Protein AF-0000000068817425 (afdb_homodimer)

Sequence (330 aa):
MSHSVTVTRTTTTTTTSAIILNTGYLKSWPGILKVLQVILGIVAVGLVSYYVNRYLGYTQTPELFFLLMAVTFLVGSFLLLLSCLISISTASIISKTIHEVVYHGFAFVLYLAASLALLIEVNHNKSSYSRRDYEPYLVASIIGLVISALYLLSTIFAMRSYKGLMSHSVTVTRTTTTTTTSAIILNTGYLKSWPGILKVLQVILGIVAVGLVSYYVNRYLGYTQTPELFFLLMAVTFLVGSFLLLLSCLISISTASIISKTIHEVVYHGFAFVLYLAASLALLIEVNHNKSSYSRRDYEPYLVASIIGLVISALYLLSTIFAMRSYKGL

Secondary structure (DSSP, 8-state):
----------------------GGGGGSHHHHHHHHHHHHHHHHHHHHHHHHHHTGGG--HHHHHHHHHHHHHHHHHHHHHHHHHH-HHHHHHHTTSHHHHHHHHHHHHHHHHHHHHHHHHHHHTGGGS-HHHHHHHHHHHHHHHHHHHHHHHHHHHHHHHHHT-/----------------------GGGGGSHHHHHHHHHHHHHHHHHHHHHHHHHHTGGG--HHHHHHHHHHHHHHHHHHHHHHHHHH-HHHHHHHTTSHHHHHHHHHHHHHHHHHHHHHHHHHHHTGGGS-HHHHHHHHHHHHHHHHHHHHHHHHHHHHHHHHHT-

Foldseek 3Di:
DDPPPPPPPPPPPPCVVDQQWPVVLCVDLLNVLLVLLLVLLVLLLVLLVVVCVVPVVLDDDLSVLLNVLSVVLNVVSVVLNVVCGRDVVSVLVVLQDCCQLVSLVVSLVSLLVSLVSLCCCLVVVVVSDDPVSSVSSNVSSVSSNVSSVSSVVSNVSSVCSNVVD/DDPPPPPPPPPPPPCVVDQQWPVVLCVDLLNVLLVLLLVLLVLLLVLLVVVCVVPVVLDDDLSVLLNVLSVVLNVVSVVLNVVCGRDVVSVLVVLQDCVQLVSLVVSLVSLLVSLVSLCCCLVVVVVSDDPVSSVSSNVSSVSSNVSSVSSVVSNVSSVCSNVVD

Solvent-accessible surface area (backbone atoms only — not comparable to full-atom values): 16858 Å² total; per-residue (Å²): 135,88,82,81,81,80,78,77,75,75,72,74,71,74,74,68,79,69,80,65,63,29,65,70,44,56,73,35,66,72,35,41,51,43,49,51,43,34,54,52,28,50,52,34,41,50,47,47,50,54,51,39,68,73,36,27,56,72,47,49,69,42,57,51,48,28,48,42,46,41,48,25,53,28,52,50,41,43,46,54,50,50,28,27,29,62,28,62,65,29,45,64,54,48,42,54,20,59,44,47,27,54,48,24,44,50,45,17,54,49,32,35,52,26,15,48,46,28,40,50,47,51,66,73,42,44,85,81,40,52,77,82,56,40,52,48,49,47,51,30,18,52,52,30,45,53,45,18,51,50,24,44,52,46,19,54,54,27,46,32,40,46,71,72,95,135,87,80,80,80,79,75,77,76,76,72,74,71,74,74,68,78,71,79,66,63,29,66,69,45,56,73,35,68,69,35,41,50,42,50,52,43,34,54,52,29,51,52,35,42,50,48,49,51,53,52,39,69,73,37,28,56,73,48,50,68,43,58,50,48,29,49,44,45,40,49,25,51,28,53,51,41,43,46,53,49,50,28,28,29,62,28,59,65,28,46,63,54,47,44,55,20,60,44,48,28,54,48,26,43,51,45,18,53,49,30,36,52,25,17,49,45,29,39,50,47,51,65,72,42,44,84,78,39,51,77,80,56,39,53,47,50,46,51,30,19,52,52,30,43,54,44,18,50,50,24,46,52,48,19,53,54,27,47,31,40,46,70,73,97

Structure (mmCIF, N/CA/C/O backbone):
data_AF-0000000068817425-model_v1
#
loop_
_entity.id
_entity.type
_entity.pdbx_description
1 polymer 'MARVEL domain-containing protein'
#
loop_
_atom_site.group_PDB
_atom_site.id
_atom_site.type_symbol
_atom_site.label_atom_id
_atom_site.label_alt_id
_atom_site.label_comp_id
_atom_site.label_asym_id
_atom_site.label_entity_id
_atom_site.label_seq_id
_atom_site.pdbx_PDB_ins_code
_atom_site.Cartn_x
_atom_site.Cartn_y
_atom_site.Cartn_z
_atom_site.occupancy
_atom_site.B_iso_or_equiv
_atom_site.auth_seq_id
_atom_site.auth_comp_id
_atom_site.auth_asym_id
_atom_site.auth_atom_id
_atom_site.pdbx_PDB_model_num
ATOM 1 N N . MET A 1 1 ? -30.766 57.219 -39.031 1 38.5 1 MET A N 1
ATOM 2 C CA . MET A 1 1 ? -31 56.188 -38.031 1 38.5 1 MET A CA 1
ATOM 3 C C . MET A 1 1 ? -29.734 55.344 -37.812 1 38.5 1 MET A C 1
ATOM 5 O O . MET A 1 1 ? -29.203 54.781 -38.75 1 38.5 1 MET A O 1
ATOM 9 N N . SER A 1 2 ? -28.828 55.688 -36.75 1 44.97 2 SER A N 1
ATOM 10 C CA . SER A 1 2 ? -27.578 55.062 -36.312 1 44.97 2 SER A CA 1
ATOM 11 C C . SER A 1 2 ? -27.828 53.625 -35.844 1 44.97 2 SER A C 1
ATOM 13 O O . SER A 1 2 ? -28.719 53.375 -35.031 1 44.97 2 SER A O 1
ATOM 15 N N . HIS A 1 3 ? -27.594 52.531 -36.656 1 51.84 3 HIS A N 1
ATOM 16 C CA . HIS A 1 3 ? -27.609 51.125 -36.312 1 51.84 3 HIS A CA 1
ATOM 17 C C . HIS A 1 3 ? -26.547 50.781 -35.281 1 51.84 3 HIS A C 1
ATOM 19 O O . HIS A 1 3 ? -25.359 51.062 -35.469 1 51.84 3 HIS A O 1
ATOM 25 N N . SER A 1 4 ? -26.906 50.781 -33.969 1 51.06 4 SER A N 1
ATOM 26 C CA . SER A 1 4 ? -26.062 50.375 -32.875 1 51.06 4 SER A CA 1
ATOM 27 C C . SER A 1 4 ? -25.688 48.875 -33 1 51.06 4 SER A C 1
ATOM 29 O O . SER A 1 4 ? -26.562 48.031 -33.062 1 51.06 4 SER A O 1
ATOM 31 N N . VAL A 1 5 ? -24.531 48.562 -33.656 1 54.09 5 VAL A N 1
ATOM 32 C CA . VAL A 1 5 ? -24 47.188 -33.625 1 54.09 5 VAL A CA 1
ATOM 33 C C . VAL A 1 5 ? -23.531 46.812 -32.219 1 54.09 5 VAL A C 1
ATOM 35 O O . VAL A 1 5 ? -22.688 47.531 -31.656 1 54.09 5 VAL A O 1
ATOM 38 N N . THR A 1 6 ? -24.312 46.188 -31.359 1 48.66 6 THR A N 1
ATOM 39 C CA . THR A 1 6 ? -23.891 45.594 -30.094 1 48.66 6 THR A CA 1
ATOM 40 C C . THR A 1 6 ? -22.922 44.438 -30.328 1 48.66 6 THR A C 1
ATOM 42 O O . THR A 1 6 ? -23.266 43.438 -30.969 1 48.66 6 THR A O 1
ATOM 45 N N . VAL A 1 7 ? -21.656 44.656 -30.453 1 49.81 7 VAL A N 1
ATOM 46 C CA . VAL A 1 7 ? -20.656 43.562 -30.469 1 49.81 7 VAL A CA 1
ATOM 47 C C . VAL A 1 7 ? -20.594 42.906 -29.094 1 49.81 7 VAL A C 1
ATOM 49 O O . VAL A 1 7 ? -20.234 43.562 -28.109 1 49.81 7 VAL A O 1
ATOM 52 N N . THR A 1 8 ? -21.438 41.938 -28.797 1 44.34 8 THR A N 1
ATOM 53 C CA . THR A 1 8 ? -21.266 41.125 -27.594 1 44.34 8 THR A CA 1
ATOM 54 C C . THR A 1 8 ? -19.969 40.344 -27.641 1 44.34 8 THR A C 1
ATOM 56 O O . THR A 1 8 ? -19.734 39.594 -28.578 1 44.34 8 THR A O 1
ATOM 59 N N . ARG A 1 9 ? -18.828 40.844 -27.312 1 41.84 9 ARG A N 1
ATOM 60 C CA . ARG A 1 9 ? -17.625 40.031 -27.141 1 41.84 9 ARG A CA 1
ATOM 61 C C . ARG A 1 9 ? -17.812 38.969 -26.062 1 41.84 9 ARG A C 1
ATOM 63 O O . ARG A 1 9 ? -18.047 39.312 -24.891 1 41.84 9 ARG A O 1
ATOM 70 N N . THR A 1 10 ? -18.359 37.844 -26.422 1 39.72 10 THR A N 1
ATOM 71 C CA . THR A 1 10 ? -18.297 36.719 -25.516 1 39.72 10 THR A CA 1
ATOM 72 C C . THR A 1 10 ? -16.844 36.344 -25.188 1 39.72 10 THR A C 1
ATOM 74 O O . THR A 1 10 ? -16.078 35.969 -26.078 1 39.72 10 THR A O 1
ATOM 77 N N . THR A 1 11 ? -16.141 37.188 -24.422 1 43.5 11 THR A N 1
ATOM 78 C CA . THR A 1 11 ? -14.867 36.656 -23.906 1 43.5 11 THR A CA 1
ATOM 79 C C . THR A 1 11 ? -15.055 35.281 -23.297 1 43.5 11 THR A C 1
ATOM 81 O O . THR A 1 11 ? -15.844 35.125 -22.359 1 43.5 11 THR A O 1
ATOM 84 N N . THR A 1 12 ? -15.117 34.25 -24.094 1 43.31 12 THR A N 1
ATOM 85 C CA . THR A 1 12 ? -14.93 32.938 -23.5 1 43.31 12 THR A CA 1
ATOM 86 C C . THR A 1 12 ? -13.719 32.906 -22.578 1 43.31 12 THR A C 1
ATOM 88 O O . THR A 1 12 ? -12.594 33.156 -23.016 1 43.31 12 THR A O 1
ATOM 91 N N . THR A 1 13 ? -13.797 33.594 -21.406 1 44.5 13 THR A N 1
ATOM 92 C CA . THR A 1 13 ? -12.805 33.25 -20.391 1 44.5 13 THR A CA 1
ATOM 93 C C . THR A 1 13 ? -12.68 31.734 -20.25 1 44.5 13 THR A C 1
ATOM 95 O O . THR A 1 13 ? -13.648 31.062 -19.891 1 44.5 13 THR A O 1
ATOM 98 N N . THR A 1 14 ? -12.133 31.047 -21.219 1 43.56 14 THR A N 1
ATOM 99 C CA . THR A 1 14 ? -11.719 29.688 -20.891 1 43.56 14 THR A CA 1
ATOM 100 C C . THR A 1 14 ? -11.062 29.641 -19.516 1 43.56 14 THR A C 1
ATOM 102 O O . THR A 1 14 ? -10 30.234 -19.297 1 43.56 14 THR A O 1
ATOM 105 N N . THR A 1 15 ? -11.719 29.875 -18.422 1 42.88 15 THR A N 1
ATOM 106 C CA . THR A 1 15 ? -11.219 29.547 -17.094 1 42.88 15 THR A CA 1
ATOM 107 C C . THR A 1 15 ? -10.445 28.234 -17.125 1 42.88 15 THR A C 1
ATOM 109 O O . THR A 1 15 ? -11.039 27.156 -17.219 1 42.88 15 THR A O 1
ATOM 112 N N . THR A 1 16 ? -9.469 28.031 -17.906 1 42.72 16 THR A N 1
ATOM 113 C CA . THR A 1 16 ? -8.609 26.859 -17.812 1 42.72 16 THR A CA 1
ATOM 114 C C . THR A 1 16 ? -8.289 26.531 -16.359 1 42.72 16 THR A C 1
ATOM 116 O O . THR A 1 16 ? -7.719 27.375 -15.641 1 42.72 16 THR A O 1
ATOM 119 N N . SER A 1 17 ? -9.188 26.156 -15.602 1 48.28 17 SER A N 1
ATOM 120 C CA . SER A 1 17 ? -8.953 25.734 -14.234 1 48.28 17 SER A CA 1
ATOM 121 C C . SER A 1 17 ? -7.605 25.031 -14.102 1 48.28 17 SER A C 1
ATOM 123 O O . SER A 1 17 ? -7.457 23.891 -14.539 1 48.28 17 SER A O 1
ATOM 125 N N . ALA A 1 18 ? -6.52 25.688 -14.398 1 50.47 18 ALA A N 1
ATOM 126 C CA . ALA A 1 18 ? -5.141 25.203 -14.359 1 50.47 18 ALA A CA 1
ATOM 127 C C . ALA A 1 18 ? -4.828 24.531 -13.031 1 50.47 18 ALA A C 1
ATOM 129 O O . ALA A 1 18 ? -5.133 25.078 -11.969 1 50.47 18 ALA A O 1
ATOM 130 N N . ILE A 1 19 ? -4.773 23.188 -13 1 61.47 19 ILE A N 1
ATOM 131 C CA . ILE A 1 19 ? -4.289 22.484 -11.812 1 61.47 19 ILE A CA 1
ATOM 132 C C . ILE A 1 19 ? -2.865 22.938 -11.492 1 61.47 19 ILE A C 1
ATOM 134 O O . ILE A 1 19 ? -1.993 22.922 -12.367 1 61.47 19 ILE A O 1
ATOM 138 N N . ILE A 1 20 ? -2.666 23.797 -10.609 1 77 20 ILE A N 1
ATOM 139 C CA . ILE A 1 20 ? -1.337 24.188 -10.148 1 77 20 ILE A CA 1
ATOM 140 C C . ILE A 1 20 ? -0.628 22.969 -9.539 1 77 20 ILE A C 1
ATOM 142 O O . ILE A 1 20 ? -1.1 22.391 -8.555 1 77 20 ILE A O 1
ATOM 146 N N . LEU A 1 21 ? 0.272 22.484 -10.305 1 84.44 21 LEU A N 1
ATOM 147 C CA . LEU A 1 21 ? 1.089 21.375 -9.82 1 84.44 21 LEU A CA 1
ATOM 148 C C . LEU A 1 21 ? 2.258 21.875 -8.984 1 84.44 21 LEU A C 1
ATOM 150 O O . LEU A 1 21 ? 2.852 22.906 -9.305 1 84.44 21 LEU A O 1
ATOM 154 N N . ASN A 1 22 ? 2.512 21.219 -7.859 1 90.81 22 ASN A N 1
ATOM 155 C CA . ASN A 1 22 ? 3.629 21.516 -6.969 1 90.81 22 ASN A CA 1
ATOM 156 C C . ASN A 1 22 ? 4.938 20.953 -7.508 1 90.81 22 ASN A C 1
ATOM 158 O O . ASN A 1 22 ? 5.535 20.062 -6.895 1 90.81 22 ASN A O 1
ATOM 162 N N . THR A 1 23 ? 5.469 21.562 -8.57 1 88.94 23 THR A N 1
ATOM 163 C CA . THR A 1 23 ? 6.676 21.047 -9.203 1 88.94 23 THR A CA 1
ATOM 164 C C . THR A 1 23 ? 7.895 21.266 -8.312 1 88.94 23 THR A C 1
ATOM 166 O O . THR A 1 23 ? 8.906 20.578 -8.445 1 88.94 23 THR A O 1
ATOM 169 N N . GLY A 1 24 ? 7.863 22.266 -7.465 1 91.38 24 GLY A N 1
ATOM 170 C CA . GLY A 1 24 ? 8.945 22.516 -6.52 1 91.38 24 GLY A CA 1
ATOM 171 C C . GLY A 1 24 ? 9.219 21.328 -5.617 1 91.38 24 GLY A C 1
ATOM 172 O O . GLY A 1 24 ? 10.352 21.125 -5.16 1 91.38 24 GLY A O 1
ATOM 173 N N . TYR A 1 25 ? 8.211 20.562 -5.402 1 93.25 25 TYR A N 1
ATOM 174 C CA . TYR A 1 25 ? 8.344 19.391 -4.559 1 93.25 25 TYR A CA 1
ATOM 175 C C . TYR A 1 25 ? 9.344 18.406 -5.156 1 93.25 25 TYR A C 1
ATOM 177 O O . TYR A 1 25 ? 10.062 17.719 -4.426 1 93.25 25 TYR A O 1
ATOM 185 N N . LEU A 1 26 ? 9.445 18.375 -6.438 1 93.44 26 LEU A N 1
ATOM 186 C CA . LEU A 1 26 ? 10.305 17.406 -7.121 1 93.44 26 LEU A CA 1
ATOM 187 C C . LEU A 1 26 ? 11.773 17.812 -7.004 1 93.44 26 LEU A C 1
ATOM 189 O O . LEU A 1 26 ? 12.656 17 -7.301 1 93.44 26 LEU A O 1
ATOM 193 N N . LYS A 1 27 ? 12.008 18.969 -6.504 1 94 27 LYS A N 1
ATOM 194 C CA . LYS A 1 27 ? 13.375 19.438 -6.32 1 94 27 LYS A CA 1
ATOM 195 C C . LYS A 1 27 ? 13.836 19.234 -4.879 1 94 27 LYS A C 1
ATOM 197 O O . LYS A 1 27 ? 15.023 19.375 -4.578 1 94 27 LYS A O 1
ATOM 202 N N . SER A 1 28 ? 12.93 18.906 -4.055 1 94.5 28 SER A N 1
ATOM 203 C CA . SER A 1 28 ? 13.273 18.625 -2.666 1 94.5 28 SER A CA 1
ATOM 204 C C . SER A 1 28 ? 13.789 17.203 -2.504 1 94.5 28 SER A C 1
ATOM 206 O O . SER A 1 28 ? 13.547 16.344 -3.357 1 94.5 28 SER A O 1
ATOM 208 N N . TRP A 1 29 ? 14.5 16.953 -1.474 1 94.5 29 TRP A N 1
ATOM 209 C CA . TRP A 1 29 ? 15.047 15.625 -1.212 1 94.5 29 TRP A CA 1
ATOM 210 C C . TRP A 1 29 ? 13.93 14.609 -1.024 1 94.5 29 TRP A C 1
ATOM 212 O O . TRP A 1 29 ? 13.945 13.547 -1.648 1 94.5 29 TRP A O 1
ATOM 222 N N . PRO A 1 30 ? 12.961 14.898 -0.233 1 95.5 30 PRO A N 1
ATOM 223 C CA . PRO A 1 30 ? 11.875 13.93 -0.091 1 95.5 30 PRO A CA 1
ATOM 224 C C . PRO A 1 30 ? 11.156 13.648 -1.412 1 95.5 30 PRO A C 1
ATOM 226 O O . PRO A 1 30 ? 10.781 12.5 -1.681 1 95.5 30 PRO A O 1
ATOM 229 N N . GLY A 1 31 ? 11.016 14.664 -2.197 1 96.81 31 GLY A N 1
ATOM 230 C CA . GLY A 1 31 ? 10.383 14.484 -3.494 1 96.81 31 GLY A CA 1
ATOM 231 C C . GLY A 1 31 ? 11.195 13.617 -4.438 1 96.81 31 GLY A C 1
ATOM 232 O O . GLY A 1 31 ? 10.664 12.711 -5.07 1 96.81 31 GLY A O 1
ATOM 233 N N . ILE A 1 32 ? 12.469 13.891 -4.52 1 97.31 32 ILE A N 1
ATOM 234 C CA . ILE A 1 32 ? 13.367 13.141 -5.383 1 97.31 32 ILE A CA 1
ATOM 235 C C . ILE A 1 32 ? 13.391 11.672 -4.961 1 97.31 32 ILE A C 1
ATOM 237 O O . ILE A 1 32 ? 13.32 10.773 -5.809 1 97.31 32 ILE A O 1
ATOM 241 N N . LEU A 1 33 ? 13.484 11.461 -3.711 1 97.81 33 LEU A N 1
ATOM 242 C CA . LEU A 1 33 ? 13.516 10.094 -3.197 1 97.81 33 LEU A CA 1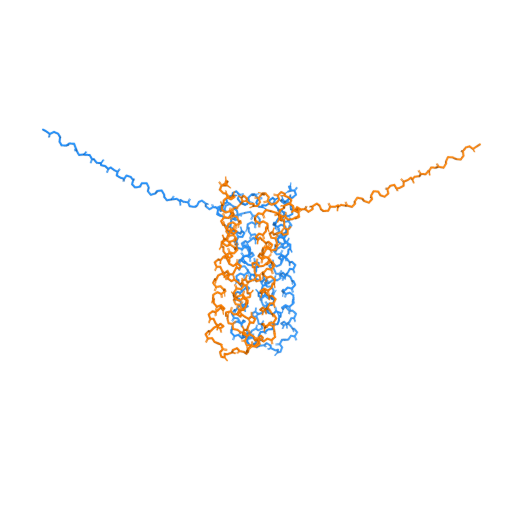
ATOM 243 C C . LEU A 1 33 ? 12.234 9.352 -3.557 1 97.81 33 LEU A C 1
ATOM 245 O O . LEU A 1 33 ? 12.281 8.195 -3.988 1 97.81 33 LEU A O 1
ATOM 249 N N . LYS A 1 34 ? 11.125 9.961 -3.406 1 98.19 34 LYS A N 1
ATOM 250 C CA . LYS A 1 34 ? 9.859 9.32 -3.742 1 98.19 34 LYS A CA 1
ATOM 251 C C . LYS A 1 34 ? 9.773 9.008 -5.234 1 98.19 34 LYS A C 1
ATOM 253 O O . LYS A 1 34 ? 9.234 7.977 -5.629 1 98.19 34 LYS A O 1
ATOM 258 N N . VAL A 1 35 ? 10.289 9.875 -6.047 1 98.12 35 VAL A N 1
ATOM 259 C CA . VAL A 1 35 ? 10.289 9.656 -7.488 1 98.12 35 VAL A CA 1
ATOM 260 C C . VAL A 1 35 ? 11.141 8.438 -7.824 1 98.12 35 VAL A C 1
ATOM 262 O O . VAL A 1 35 ? 10.734 7.582 -8.617 1 98.12 35 VAL A O 1
ATOM 265 N N . LEU A 1 36 ? 12.305 8.367 -7.266 1 98.5 36 LEU A N 1
ATOM 266 C CA . LEU A 1 36 ? 13.195 7.242 -7.496 1 98.5 36 LEU A CA 1
ATOM 267 C C . LEU A 1 36 ? 12.562 5.938 -7.023 1 98.5 36 LEU A C 1
ATOM 269 O O . LEU A 1 36 ? 12.664 4.914 -7.699 1 98.5 36 LEU A O 1
ATOM 273 N N . GLN A 1 37 ? 11.914 5.992 -5.852 1 98.75 37 GLN A N 1
ATOM 274 C CA . GLN A 1 37 ? 11.219 4.824 -5.328 1 98.75 37 GLN A CA 1
ATOM 275 C C . GLN A 1 37 ? 10.148 4.34 -6.305 1 98.75 37 GLN A C 1
ATOM 277 O O . GLN A 1 37 ? 10.023 3.137 -6.559 1 98.75 37 GLN A O 1
ATOM 282 N N . VAL A 1 38 ? 9.406 5.266 -6.859 1 98.75 38 VAL A N 1
ATOM 283 C CA . VAL A 1 38 ? 8.312 4.918 -7.758 1 98.75 38 VAL A CA 1
ATOM 284 C C . VAL A 1 38 ? 8.875 4.371 -9.07 1 98.75 38 VAL A C 1
ATOM 286 O O . VAL A 1 38 ? 8.414 3.34 -9.562 1 98.75 38 VAL A O 1
ATOM 289 N N . ILE A 1 39 ? 9.875 5 -9.641 1 98.62 39 ILE A N 1
ATOM 290 C CA . ILE A 1 39 ? 10.453 4.578 -10.914 1 98.62 39 ILE A CA 1
ATOM 291 C C . ILE A 1 39 ? 11.062 3.189 -10.766 1 98.62 39 ILE A C 1
ATOM 293 O O . ILE A 1 39 ? 10.773 2.289 -11.562 1 98.62 39 ILE A O 1
ATOM 297 N N . LEU A 1 40 ? 11.867 3.033 -9.781 1 98.75 40 LEU A N 1
ATOM 298 C CA . LEU A 1 40 ? 12.5 1.735 -9.562 1 98.75 40 LEU A CA 1
ATOM 299 C C . LEU A 1 40 ? 11.453 0.68 -9.203 1 98.75 40 LEU A C 1
ATOM 301 O O . LEU A 1 40 ? 11.602 -0.49 -9.555 1 98.75 40 LEU A O 1
ATOM 305 N N . GLY A 1 41 ? 10.43 1.094 -8.414 1 98.75 41 GLY A N 1
ATOM 306 C CA . GLY A 1 41 ? 9.336 0.186 -8.109 1 98.75 41 GLY A CA 1
ATOM 307 C C . GLY A 1 41 ? 8.609 -0.325 -9.336 1 98.75 41 GLY A C 1
ATOM 308 O O . GLY A 1 41 ? 8.281 -1.51 -9.422 1 98.75 41 GLY A O 1
ATOM 309 N N . ILE A 1 42 ? 8.383 0.56 -10.297 1 98.62 42 ILE A N 1
ATOM 310 C CA . ILE A 1 42 ? 7.723 0.178 -11.539 1 98.62 42 ILE A CA 1
ATOM 311 C C . ILE A 1 42 ? 8.57 -0.864 -12.266 1 98.62 42 ILE A C 1
ATOM 313 O O . ILE A 1 42 ? 8.047 -1.868 -12.758 1 98.62 42 ILE A O 1
ATOM 317 N N . VAL A 1 43 ? 9.828 -0.655 -12.344 1 98.25 43 VAL A N 1
ATOM 318 C CA . VAL A 1 43 ? 10.734 -1.566 -13.031 1 98.25 43 VAL A CA 1
ATOM 319 C C . VAL A 1 43 ? 10.734 -2.924 -12.328 1 98.25 43 VAL A C 1
ATOM 321 O O . VAL A 1 43 ? 10.594 -3.963 -12.977 1 98.25 43 VAL A O 1
ATOM 324 N N . ALA A 1 44 ? 10.844 -2.949 -10.992 1 98.38 44 ALA A N 1
ATOM 325 C CA . ALA A 1 44 ? 10.898 -4.191 -10.227 1 98.38 44 ALA A CA 1
ATOM 326 C C . ALA A 1 44 ? 9.594 -4.969 -10.352 1 98.38 44 ALA A C 1
ATOM 328 O O . ALA A 1 44 ? 9.602 -6.184 -10.562 1 98.38 44 ALA A O 1
ATOM 329 N N . VAL A 1 45 ? 8.477 -4.254 -10.188 1 98.06 45 VAL A N 1
ATOM 330 C CA . VAL A 1 45 ? 7.168 -4.895 -10.297 1 98.06 45 VAL A CA 1
ATOM 331 C C . VAL A 1 45 ? 6.961 -5.41 -11.719 1 98.06 45 VAL A C 1
ATOM 333 O O . VAL A 1 45 ? 6.418 -6.5 -11.914 1 98.06 45 VAL A O 1
ATOM 336 N N . GLY A 1 46 ? 7.414 -4.629 -12.711 1 96.5 46 GLY A N 1
ATOM 337 C CA . GLY A 1 46 ? 7.297 -5.07 -14.086 1 96.5 46 GLY A CA 1
ATOM 338 C C . GLY A 1 46 ? 8.078 -6.336 -14.383 1 96.5 46 GLY A C 1
ATOM 339 O O . GLY A 1 46 ? 7.562 -7.258 -15.023 1 96.5 46 GLY A O 1
ATOM 340 N N . LEU A 1 47 ? 9.242 -6.402 -13.898 1 95.5 47 LEU A N 1
ATOM 341 C CA . LEU A 1 47 ? 10.094 -7.57 -14.102 1 95.5 47 LEU A CA 1
ATOM 342 C C . LEU A 1 47 ? 9.484 -8.805 -13.453 1 95.5 47 LEU A C 1
ATOM 344 O O . LEU A 1 47 ? 9.312 -9.836 -14.109 1 95.5 47 LEU A O 1
ATOM 348 N N . VAL A 1 48 ? 9.062 -8.703 -12.242 1 95.62 48 VAL A N 1
ATOM 349 C CA . VAL A 1 48 ? 8.609 -9.867 -11.492 1 95.62 48 VAL A CA 1
ATOM 350 C C . VAL A 1 48 ? 7.203 -10.258 -11.945 1 95.62 48 VAL A C 1
ATOM 352 O O . VAL A 1 48 ? 6.891 -11.445 -12.055 1 95.62 48 VAL A O 1
ATOM 355 N N . SER A 1 49 ? 6.379 -9.25 -12.195 1 93.75 49 SER A N 1
ATOM 356 C CA . SER A 1 49 ? 5.012 -9.547 -12.609 1 93.75 49 SER A CA 1
ATOM 357 C C . SER A 1 49 ? 4.984 -10.273 -13.945 1 93.75 49 SER A C 1
ATOM 359 O O . SER A 1 49 ? 4.152 -11.156 -14.164 1 93.75 49 SER A O 1
ATOM 361 N N . TYR A 1 50 ? 5.863 -9.867 -14.844 1 91.81 50 TYR A N 1
ATOM 362 C CA . TYR A 1 50 ? 5.91 -10.5 -16.156 1 91.81 50 TYR A CA 1
ATOM 363 C C . TYR A 1 50 ? 6.188 -12 -16.031 1 91.81 50 TYR A C 1
ATOM 365 O O . TYR A 1 50 ? 5.473 -12.82 -16.609 1 91.81 50 TYR A O 1
ATOM 373 N N . TYR A 1 51 ? 7.059 -12.391 -15.273 1 88.06 51 TYR A N 1
ATOM 374 C CA . TYR A 1 51 ? 7.48 -13.781 -15.195 1 88.06 51 TYR A CA 1
ATOM 375 C C . TYR A 1 51 ? 6.578 -14.57 -14.25 1 88.06 51 TYR A C 1
ATOM 377 O O . TYR A 1 51 ? 6.348 -15.766 -14.461 1 88.06 51 TYR A O 1
ATOM 385 N N . VAL A 1 52 ? 6.086 -13.945 -13.203 1 86.31 52 VAL A N 1
ATOM 386 C CA . VAL A 1 52 ? 5.133 -14.617 -12.32 1 86.31 52 VAL A CA 1
ATOM 387 C C . VAL A 1 52 ? 3.875 -14.984 -13.109 1 86.31 52 VAL A C 1
ATOM 389 O O . VAL A 1 52 ? 3.324 -16.078 -12.938 1 86.31 52 VAL A O 1
ATOM 392 N N . ASN A 1 53 ? 3.404 -14.055 -13.953 1 80.62 53 ASN A N 1
ATOM 393 C CA . ASN A 1 53 ? 2.199 -14.312 -14.734 1 80.62 53 ASN A CA 1
ATOM 394 C C . ASN A 1 53 ? 2.428 -15.391 -15.789 1 80.62 53 ASN A C 1
ATOM 396 O O . ASN A 1 53 ? 1.532 -16.188 -16.062 1 80.62 53 ASN A O 1
ATOM 400 N N . ARG A 1 54 ? 3.566 -15.367 -16.312 1 78.5 54 ARG A N 1
ATOM 401 C CA . ARG A 1 54 ? 3.889 -16.328 -17.359 1 78.5 54 ARG A CA 1
ATOM 402 C C . ARG A 1 54 ? 4.113 -17.719 -16.781 1 78.5 54 ARG A C 1
ATOM 404 O O . ARG A 1 54 ? 3.762 -18.719 -17.406 1 78.5 54 ARG A O 1
ATOM 411 N N . TYR A 1 55 ? 4.59 -17.781 -15.578 1 77.88 55 TYR A N 1
ATOM 412 C CA . TYR A 1 55 ? 4.957 -19.062 -14.984 1 77.88 55 TYR A CA 1
ATOM 413 C C . TYR A 1 55 ? 4.305 -19.234 -13.617 1 77.88 55 TYR A C 1
ATOM 415 O O . TYR A 1 55 ? 4.953 -19.672 -12.664 1 77.88 55 TYR A O 1
ATOM 423 N N . LEU A 1 56 ? 3.084 -18.797 -13.508 1 72.75 56 LEU A N 1
ATOM 424 C CA . LEU A 1 56 ? 2.35 -18.828 -12.242 1 72.75 56 LEU A CA 1
ATOM 425 C C . LEU A 1 56 ? 2.414 -20.203 -11.602 1 72.75 56 LEU A C 1
ATOM 427 O O . LEU A 1 56 ? 2.533 -20.328 -10.383 1 72.75 56 LEU A O 1
ATOM 431 N N . GLY A 1 57 ? 2.416 -21.234 -12.375 1 73.94 57 GLY A N 1
ATOM 432 C CA . GLY A 1 57 ? 2.49 -22.594 -11.875 1 73.94 57 GLY A CA 1
ATOM 433 C C . GLY A 1 57 ? 3.842 -22.938 -11.273 1 73.94 57 GLY A C 1
ATOM 434 O O . GLY A 1 57 ? 3.969 -23.922 -10.539 1 73.94 57 GLY A O 1
ATOM 435 N N . TYR A 1 58 ? 4.824 -22.141 -11.5 1 75.06 58 TYR A N 1
ATOM 436 C CA . TYR A 1 58 ? 6.184 -22.406 -11.039 1 75.06 58 TYR A CA 1
ATOM 437 C C . TYR A 1 58 ? 6.637 -21.344 -10.039 1 75.06 58 TYR A C 1
ATOM 439 O O . TYR A 1 58 ? 7.762 -21.406 -9.531 1 75.06 58 TYR A O 1
ATOM 447 N N . THR A 1 59 ? 5.742 -20.469 -9.773 1 77.88 59 THR A N 1
ATOM 448 C CA . THR A 1 59 ? 6.078 -19.391 -8.844 1 77.88 59 THR A CA 1
ATOM 449 C C . THR A 1 59 ? 6.156 -19.906 -7.418 1 77.88 59 THR A C 1
ATOM 451 O O . THR A 1 59 ? 5.316 -20.703 -6.996 1 77.88 59 THR A O 1
ATOM 454 N N . GLN A 1 60 ? 7.188 -19.375 -6.703 1 80.44 60 GLN A N 1
ATOM 455 C CA . GLN A 1 60 ? 7.402 -19.797 -5.32 1 80.44 60 GLN A CA 1
ATOM 456 C C . GLN A 1 60 ? 7.027 -18.672 -4.348 1 80.44 60 GLN A C 1
ATOM 458 O O . GLN A 1 60 ? 6.707 -17.562 -4.766 1 80.44 60 GLN A O 1
ATOM 463 N N . THR A 1 61 ? 7.195 -19.047 -3.076 1 86.38 61 THR A N 1
ATOM 464 C CA . THR A 1 61 ? 6.766 -18.188 -1.988 1 86.38 61 THR A CA 1
ATOM 465 C C . THR A 1 61 ? 7.594 -16.906 -1.958 1 86.38 61 THR A C 1
ATOM 467 O O . THR A 1 61 ? 7.051 -15.805 -1.822 1 86.38 61 THR A O 1
ATOM 470 N N . PRO A 1 62 ? 8.898 -16.938 -2.154 1 92.31 62 PRO A N 1
ATOM 471 C CA . PRO A 1 62 ? 9.672 -15.703 -2.084 1 92.31 62 PRO A CA 1
ATOM 472 C C . PRO A 1 62 ? 9.367 -14.742 -3.234 1 92.31 62 PRO A C 1
ATOM 474 O O . PRO A 1 62 ? 9.414 -13.523 -3.057 1 92.31 62 PRO A O 1
ATOM 477 N N . GLU A 1 63 ? 9.078 -15.227 -4.414 1 93.56 63 GLU A N 1
ATOM 478 C CA . GLU A 1 63 ? 8.703 -14.383 -5.543 1 93.56 63 GLU A CA 1
ATOM 479 C C . GLU A 1 63 ? 7.387 -13.656 -5.27 1 93.56 63 GLU A C 1
ATOM 481 O O . GLU A 1 63 ? 7.254 -12.469 -5.574 1 93.56 63 GLU A O 1
ATOM 486 N N . LEU A 1 64 ? 6.492 -14.438 -4.711 1 93.19 64 LEU A N 1
ATOM 487 C CA . LEU A 1 64 ? 5.195 -13.852 -4.383 1 93.19 64 LEU A CA 1
ATOM 488 C C . LEU A 1 64 ? 5.332 -12.805 -3.283 1 93.19 64 LEU A C 1
ATOM 490 O O . LEU A 1 64 ? 4.727 -11.734 -3.359 1 93.19 64 LEU A O 1
ATOM 494 N N . PHE A 1 65 ? 6.051 -13.156 -2.309 1 95.81 65 PHE A N 1
ATOM 495 C CA . PHE A 1 65 ? 6.277 -12.227 -1.204 1 95.81 65 PHE A CA 1
ATOM 496 C C . PHE A 1 65 ? 6.895 -10.93 -1.703 1 95.81 65 PHE A C 1
ATOM 498 O O . PHE A 1 65 ? 6.469 -9.844 -1.306 1 95.81 65 PHE A O 1
ATOM 505 N N . PHE A 1 66 ? 7.887 -11.016 -2.518 1 98 66 PHE A N 1
ATOM 506 C CA . PHE A 1 66 ? 8.531 -9.844 -3.088 1 98 66 PHE A CA 1
ATOM 507 C C . PHE A 1 66 ? 7.535 -9.008 -3.881 1 98 66 PHE A C 1
ATOM 509 O O . PHE A 1 66 ? 7.488 -7.785 -3.738 1 98 66 PHE A O 1
ATOM 516 N N . LEU A 1 67 ? 6.793 -9.664 -4.688 1 97.25 67 LEU A N 1
ATOM 517 C CA . LEU A 1 67 ? 5.828 -8.953 -5.523 1 97.25 67 LEU A CA 1
ATOM 518 C C . LEU A 1 67 ? 4.793 -8.234 -4.668 1 97.25 67 LEU A C 1
ATOM 520 O O . LEU A 1 67 ? 4.414 -7.098 -4.969 1 97.25 67 LEU A O 1
ATOM 524 N N . LEU A 1 68 ? 4.348 -8.812 -3.609 1 97.31 68 LEU A N 1
ATOM 525 C CA . LEU A 1 68 ? 3.371 -8.219 -2.701 1 97.31 68 LEU A CA 1
ATOM 526 C C . LEU A 1 68 ? 3.924 -6.949 -2.066 1 97.31 68 LEU A C 1
ATOM 528 O O . LEU A 1 68 ? 3.242 -5.918 -2.033 1 97.31 68 LEU A O 1
ATOM 532 N N . MET A 1 69 ? 5.133 -7.039 -1.623 1 98.69 69 MET A N 1
ATOM 533 C CA . MET A 1 69 ? 5.73 -5.871 -0.981 1 98.69 69 MET A CA 1
ATOM 534 C C . MET A 1 69 ? 6.031 -4.781 -2.006 1 98.69 69 MET A C 1
ATOM 536 O O . MET A 1 69 ? 5.809 -3.598 -1.745 1 98.69 69 MET A O 1
ATOM 540 N N . ALA A 1 70 ? 6.512 -5.199 -3.119 1 98.75 70 ALA A N 1
ATOM 541 C CA . ALA A 1 70 ? 6.875 -4.234 -4.156 1 98.75 70 ALA A CA 1
ATOM 542 C C . ALA A 1 70 ? 5.648 -3.461 -4.641 1 98.75 70 ALA A C 1
ATOM 544 O O . ALA A 1 70 ? 5.695 -2.236 -4.773 1 98.75 70 ALA A O 1
ATOM 545 N N . VAL A 1 71 ? 4.566 -4.113 -4.855 1 98.5 71 VAL A N 1
ATOM 546 C CA . VAL A 1 71 ? 3.355 -3.449 -5.328 1 98.5 71 VAL A CA 1
ATOM 547 C C . VAL A 1 71 ? 2.787 -2.562 -4.223 1 98.5 71 VAL A C 1
ATOM 549 O O . VAL A 1 71 ? 2.355 -1.438 -4.48 1 98.5 71 VAL A O 1
ATOM 552 N N . THR A 1 72 ? 2.816 -3.078 -3.035 1 98.69 72 THR A N 1
ATOM 553 C CA . THR A 1 72 ? 2.285 -2.344 -1.893 1 98.69 72 THR A CA 1
ATOM 554 C C . THR A 1 72 ? 2.975 -0.99 -1.752 1 98.69 72 THR A C 1
ATOM 556 O O . THR A 1 72 ? 2.311 0.047 -1.683 1 98.69 72 THR A O 1
ATOM 559 N N . PHE A 1 73 ? 4.238 -0.987 -1.774 1 98.75 73 PHE A N 1
ATOM 560 C CA . PHE A 1 73 ? 4.957 0.246 -1.474 1 98.75 73 PHE A CA 1
ATOM 561 C C . PHE A 1 73 ? 5.145 1.083 -2.734 1 98.75 73 PHE A C 1
ATOM 563 O O . PHE A 1 73 ? 5.398 2.287 -2.654 1 98.75 73 PHE A O 1
ATOM 570 N N . LEU A 1 74 ? 5.008 0.43 -3.912 1 98.75 74 LEU A N 1
ATOM 571 C CA . LEU A 1 74 ? 4.906 1.217 -5.137 1 98.75 74 LEU A CA 1
ATOM 572 C C . LEU A 1 74 ? 3.637 2.057 -5.141 1 98.75 74 LEU A C 1
ATOM 574 O O . LEU A 1 74 ? 3.684 3.264 -5.395 1 98.75 74 LEU A O 1
ATOM 578 N N . VAL A 1 75 ? 2.518 1.445 -4.852 1 98.56 75 VAL A N 1
ATOM 579 C CA . VAL A 1 75 ? 1.229 2.129 -4.855 1 98.56 75 VAL A CA 1
ATOM 580 C C . VAL A 1 75 ? 1.207 3.195 -3.762 1 98.56 75 VAL A C 1
ATOM 582 O O . VAL A 1 75 ? 0.82 4.34 -4.012 1 98.56 75 VAL A O 1
ATOM 585 N N . GLY A 1 76 ? 1.687 2.846 -2.576 1 98.38 76 GLY A N 1
ATOM 586 C CA . GLY A 1 76 ? 1.721 3.805 -1.484 1 98.38 76 GLY A CA 1
ATOM 587 C C . GLY A 1 76 ? 2.564 5.027 -1.79 1 98.38 76 GLY A C 1
ATOM 588 O O . GLY A 1 76 ? 2.137 6.16 -1.556 1 98.38 76 GLY A O 1
ATOM 589 N N . SER A 1 77 ? 3.729 4.82 -2.258 1 98.62 77 SER A N 1
ATOM 590 C CA . SER A 1 77 ? 4.629 5.926 -2.58 1 98.62 77 SER A CA 1
ATOM 591 C C . SER A 1 77 ? 4.082 6.766 -3.73 1 98.62 77 SER A C 1
ATOM 593 O O . SER A 1 77 ? 4.258 7.984 -3.752 1 98.62 77 SER A O 1
ATOM 595 N N . PHE A 1 78 ? 3.473 6.125 -4.66 1 98.56 78 PHE A N 1
ATOM 596 C CA . PHE A 1 78 ? 2.857 6.855 -5.762 1 98.56 78 PHE A CA 1
ATOM 597 C C . PHE A 1 78 ? 1.747 7.77 -5.254 1 98.56 78 PHE A C 1
ATOM 599 O O . PHE A 1 78 ? 1.644 8.922 -5.676 1 98.56 78 PHE A O 1
ATOM 606 N N . LEU A 1 79 ? 0.902 7.266 -4.367 1 97.94 79 LEU A N 1
ATOM 607 C CA . LEU A 1 79 ? -0.206 8.062 -3.844 1 97.94 79 LEU A CA 1
ATOM 608 C C . LEU A 1 79 ? 0.308 9.227 -3.006 1 97.94 79 LEU A C 1
ATOM 610 O O . LEU A 1 79 ? -0.261 10.32 -3.043 1 97.94 79 LEU A O 1
ATOM 614 N N . LEU A 1 80 ? 1.375 8.953 -2.219 1 97.81 80 LEU A N 1
ATOM 615 C CA . LEU A 1 80 ? 2.002 10.031 -1.463 1 97.81 80 LEU A CA 1
ATOM 616 C C . LEU A 1 80 ? 2.564 11.094 -2.398 1 97.81 80 LEU A C 1
ATOM 618 O O . LEU A 1 80 ? 2.34 12.289 -2.193 1 97.81 80 LEU A O 1
ATOM 622 N N . LEU A 1 81 ? 3.244 10.664 -3.43 1 97.5 81 LEU A N 1
ATOM 623 C CA . LEU A 1 81 ? 3.83 11.578 -4.41 1 97.5 81 LEU A CA 1
ATOM 624 C C . LEU A 1 81 ? 2.744 12.352 -5.148 1 97.5 81 LEU A C 1
ATOM 626 O O . LEU A 1 81 ? 2.859 13.562 -5.332 1 97.5 81 LEU A O 1
ATOM 630 N N . LEU A 1 82 ? 1.732 11.648 -5.559 1 96.81 82 LEU A N 1
ATOM 631 C CA . LEU A 1 82 ? 0.613 12.266 -6.266 1 96.81 82 LEU A CA 1
ATOM 632 C C . LEU A 1 82 ? -0.044 13.344 -5.41 1 96.81 82 LEU A C 1
ATOM 634 O O . LEU A 1 82 ? -0.341 14.438 -5.898 1 96.81 82 LEU A O 1
ATOM 638 N N . SER A 1 83 ? -0.266 13.086 -4.164 1 96.94 83 SER A N 1
ATOM 639 C CA . SER A 1 83 ? -0.902 14.023 -3.246 1 96.94 83 SER A CA 1
ATOM 640 C C . SER A 1 83 ? -0.054 15.281 -3.062 1 96.94 83 SER A C 1
ATOM 642 O O . SER A 1 83 ? -0.581 16.391 -3.031 1 96.94 83 SER A O 1
ATOM 644 N N . CYS A 1 84 ? 1.243 15.086 -2.947 1 96.06 84 CYS A N 1
ATOM 645 C CA . CYS A 1 84 ? 2.146 16.219 -2.729 1 96.06 84 CYS A CA 1
ATOM 646 C C . CYS A 1 84 ? 2.275 17.062 -3.988 1 96.06 84 CYS A C 1
ATOM 648 O O . CYS A 1 84 ? 2.553 18.266 -3.908 1 96.06 84 CYS A O 1
ATOM 650 N N . LEU A 1 85 ? 2.043 16.5 -5.121 1 94.5 85 LEU A N 1
ATOM 651 C CA . LEU A 1 85 ? 2.135 17.219 -6.387 1 94.5 85 LEU A CA 1
ATOM 652 C C . LEU A 1 85 ? 0.849 17.984 -6.664 1 94.5 85 LEU A C 1
ATOM 654 O O . LEU A 1 85 ? 0.887 19.078 -7.234 1 94.5 85 LEU A O 1
ATOM 658 N N . ILE A 1 86 ? -0.278 17.406 -6.227 1 93.81 86 ILE A N 1
ATOM 659 C CA . ILE A 1 86 ? -1.574 18 -6.516 1 93.81 86 ILE A CA 1
ATOM 660 C C . ILE A 1 86 ? -1.836 19.156 -5.551 1 93.81 86 ILE A C 1
ATOM 662 O O . ILE A 1 86 ? -2.521 20.125 -5.895 1 93.81 86 ILE A O 1
ATOM 666 N N . SER A 1 87 ? -1.26 19.062 -4.352 1 92.56 87 SER A N 1
ATOM 667 C CA . SER A 1 87 ? -1.521 20.047 -3.307 1 92.56 87 SER A CA 1
ATOM 668 C C . SER A 1 87 ? -0.227 20.5 -2.639 1 92.56 87 SER A C 1
ATOM 670 O O . SER A 1 87 ? 0.459 19.703 -1.997 1 92.56 87 SER A O 1
ATOM 672 N N . ILE A 1 88 ? 0.023 21.734 -2.729 1 89.69 88 ILE A N 1
ATOM 673 C CA . ILE A 1 88 ? 1.213 22.328 -2.119 1 89.69 88 ILE A CA 1
ATOM 674 C C . ILE A 1 88 ? 1.14 22.172 -0.601 1 89.69 88 ILE A C 1
ATOM 676 O O . ILE A 1 88 ? 2.125 21.812 0.042 1 89.69 88 ILE A O 1
ATOM 680 N N . SER A 1 89 ? 0.014 22.438 -0.02 1 91.06 89 SER A N 1
ATOM 681 C CA . SER A 1 89 ? -0.155 22.375 1.429 1 91.06 89 SER A CA 1
ATOM 682 C 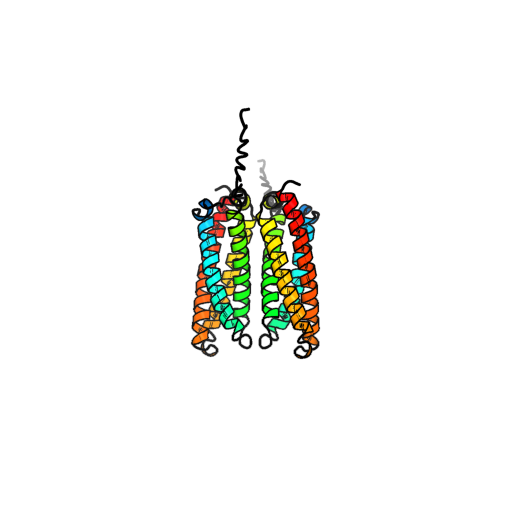C . SER A 1 89 ? 0.047 20.953 1.953 1 91.06 89 SER A C 1
ATOM 684 O O . SER A 1 89 ? 0.563 20.766 3.057 1 91.06 89 SER A O 1
ATOM 686 N N . THR A 1 90 ? -0.319 19.984 1.149 1 93.44 90 THR A N 1
ATOM 687 C CA . THR A 1 90 ? -0.189 18.609 1.585 1 93.44 90 THR A CA 1
ATOM 688 C C . THR A 1 90 ? 1.277 18.234 1.792 1 93.44 90 THR A C 1
ATOM 690 O O . THR A 1 90 ? 1.626 17.578 2.775 1 93.44 90 THR A O 1
ATOM 693 N N . ALA A 1 91 ? 2.154 18.703 0.917 1 93.12 91 ALA A N 1
ATOM 694 C CA . ALA A 1 91 ? 3.578 18.391 1.035 1 93.12 91 ALA A CA 1
ATOM 695 C C . ALA A 1 91 ? 4.145 18.922 2.35 1 93.12 91 ALA A C 1
ATOM 697 O O . ALA A 1 91 ? 4.898 18.234 3.035 1 93.12 91 ALA A O 1
ATOM 698 N N . SER A 1 92 ? 3.77 20.094 2.713 1 91.88 92 SER A N 1
ATOM 699 C CA . SER A 1 92 ? 4.27 20.734 3.926 1 91.88 92 SER A CA 1
ATOM 700 C C . SER A 1 92 ? 3.633 20.125 5.172 1 91.88 92 SER A C 1
ATOM 702 O O . SER A 1 92 ? 4.305 19.938 6.188 1 91.88 92 SER A O 1
ATOM 704 N N . ILE A 1 93 ? 2.373 19.766 5.102 1 92.62 93 ILE A N 1
ATOM 705 C CA . ILE A 1 93 ? 1.612 19.344 6.27 1 92.62 93 ILE A CA 1
ATOM 706 C C . ILE A 1 93 ? 1.942 17.875 6.59 1 92.62 93 ILE A C 1
ATOM 708 O O . ILE A 1 93 ? 2.176 17.531 7.746 1 92.62 93 ILE A O 1
ATOM 712 N N . ILE A 1 94 ? 2.008 17.047 5.562 1 93.44 94 ILE A N 1
ATOM 713 C CA . ILE A 1 94 ? 2.195 15.625 5.785 1 93.44 94 ILE A CA 1
ATOM 714 C C . ILE A 1 94 ? 3.598 15.367 6.328 1 93.44 94 ILE A C 1
ATOM 716 O O . ILE A 1 94 ? 3.809 14.422 7.098 1 93.44 94 ILE A O 1
ATOM 720 N N . SER A 1 95 ? 4.586 16.266 5.957 1 91.62 95 SER A N 1
ATOM 721 C CA . SER A 1 95 ? 5.969 16.109 6.402 1 91.62 95 SER A CA 1
ATOM 722 C C . SER A 1 95 ? 6.09 16.281 7.91 1 91.62 95 SER A C 1
ATOM 724 O O . SER A 1 95 ? 7.082 15.875 8.516 1 91.62 95 SER A O 1
ATOM 726 N N . LYS A 1 96 ? 5.047 16.781 8.484 1 91.5 96 LYS A N 1
ATOM 727 C CA . LYS A 1 96 ? 5.055 17.062 9.922 1 91.5 96 LYS A CA 1
ATOM 728 C C . LYS A 1 96 ? 4.328 15.969 10.695 1 91.5 96 LYS A C 1
ATOM 730 O O . LYS A 1 96 ? 4.211 16.031 11.922 1 91.5 96 LYS A O 1
ATOM 735 N N . THR A 1 97 ? 3.959 15 10.047 1 94.19 97 THR A N 1
ATOM 736 C CA . THR A 1 97 ? 3.258 13.898 10.703 1 94.19 97 THR A CA 1
ATOM 737 C C . THR A 1 97 ? 4.18 12.695 10.875 1 94.19 97 THR A C 1
ATOM 739 O O . THR A 1 97 ? 5.129 12.516 10.109 1 94.19 97 THR A O 1
ATOM 742 N N . ILE A 1 98 ? 3.834 11.914 11.867 1 95.56 98 ILE A N 1
ATOM 743 C CA . ILE A 1 98 ? 4.621 10.711 12.102 1 95.56 98 ILE A CA 1
ATOM 744 C C . ILE A 1 98 ? 4.32 9.68 11.016 1 95.56 98 ILE A C 1
ATOM 746 O O . ILE A 1 98 ? 5.027 8.68 10.883 1 95.56 98 ILE A O 1
ATOM 750 N N . HIS A 1 99 ? 3.24 9.867 10.25 1 96.12 99 HIS A N 1
ATOM 751 C CA . HIS A 1 99 ? 2.828 8.914 9.227 1 96.12 99 HIS A CA 1
ATOM 752 C C . HIS A 1 99 ? 3.953 8.664 8.227 1 96.12 99 HIS A C 1
ATOM 754 O O . HIS A 1 99 ? 4.172 7.523 7.812 1 96.12 99 HIS A O 1
ATOM 760 N N . GLU A 1 100 ? 4.723 9.672 7.836 1 97.5 100 GLU A N 1
ATOM 761 C CA . GLU A 1 100 ? 5.805 9.492 6.875 1 97.5 100 GLU A CA 1
ATOM 762 C C . GLU A 1 100 ? 6.922 8.633 7.457 1 97.5 100 GLU A C 1
ATOM 764 O O . GLU A 1 100 ? 7.492 7.793 6.754 1 97.5 100 GLU A O 1
ATOM 769 N N . VAL A 1 101 ? 7.211 8.852 8.68 1 97.44 101 VAL A N 1
ATOM 770 C CA . VAL A 1 101 ? 8.258 8.07 9.328 1 97.44 101 VAL A CA 1
ATOM 771 C C . VAL A 1 101 ? 7.84 6.605 9.406 1 97.44 101 VAL A C 1
ATOM 773 O O . VAL A 1 101 ? 8.609 5.711 9.047 1 97.44 101 VAL A O 1
ATOM 776 N N . VAL A 1 102 ? 6.637 6.395 9.875 1 97.56 102 VAL A N 1
ATOM 777 C CA . VAL A 1 102 ? 6.102 5.047 10.023 1 97.56 102 VAL A CA 1
ATOM 778 C C . VAL A 1 102 ? 6.039 4.359 8.656 1 97.56 102 VAL A C 1
ATOM 780 O O . VAL A 1 102 ? 6.457 3.207 8.516 1 97.56 102 VAL A O 1
ATOM 783 N N . TYR A 1 103 ? 5.539 5.07 7.664 1 98.44 103 TYR A N 1
ATOM 784 C CA . TYR A 1 103 ? 5.391 4.508 6.328 1 98.44 103 TYR A CA 1
ATOM 785 C C . TYR A 1 103 ? 6.742 4.098 5.754 1 98.44 103 TYR A C 1
ATOM 787 O O . TYR A 1 103 ? 6.922 2.953 5.332 1 98.44 103 TYR A O 1
ATOM 795 N N . HIS A 1 104 ? 7.691 5.008 5.715 1 98.69 104 HIS A N 1
ATOM 796 C CA . HIS A 1 104 ? 8.984 4.715 5.113 1 98.69 104 HIS A CA 1
ATOM 797 C C . HIS A 1 104 ? 9.766 3.707 5.949 1 98.69 104 HIS A C 1
ATOM 799 O O . HIS A 1 104 ? 10.516 2.889 5.406 1 98.69 104 HIS A O 1
ATOM 805 N N . GLY A 1 105 ? 9.633 3.752 7.227 1 98.56 105 GLY A N 1
ATOM 806 C CA . GLY A 1 105 ? 10.281 2.766 8.078 1 98.56 105 GLY A CA 1
ATOM 807 C C . GLY A 1 105 ? 9.82 1.346 7.801 1 98.56 105 GLY A C 1
ATOM 808 O O . GLY A 1 105 ? 10.648 0.449 7.613 1 98.56 105 GLY A O 1
ATOM 809 N N . PHE A 1 106 ? 8.523 1.139 7.75 1 98.5 106 PHE A N 1
ATOM 810 C CA . PHE A 1 106 ? 7.977 -0.181 7.453 1 98.5 106 PHE A CA 1
ATOM 811 C C . PHE A 1 106 ? 8.336 -0.606 6.035 1 98.5 106 PHE A C 1
ATOM 813 O O . PHE A 1 106 ? 8.625 -1.779 5.789 1 98.5 106 PHE A O 1
ATOM 820 N N . ALA A 1 107 ? 8.258 0.377 5.129 1 98.75 107 ALA A N 1
ATOM 821 C CA . ALA A 1 107 ? 8.641 0.071 3.752 1 98.75 107 ALA A CA 1
ATOM 822 C C . ALA A 1 107 ? 10.086 -0.43 3.684 1 98.75 107 ALA A C 1
ATOM 824 O O . ALA A 1 107 ? 10.383 -1.377 2.953 1 98.75 107 ALA A O 1
ATOM 825 N N . PHE A 1 108 ? 10.992 0.174 4.445 1 98.81 108 PHE A N 1
ATOM 826 C CA . PHE A 1 108 ? 12.383 -0.243 4.488 1 98.81 108 PHE A CA 1
ATOM 827 C C . PHE A 1 108 ? 12.508 -1.691 4.949 1 98.81 108 PHE A C 1
ATOM 829 O O . PHE A 1 108 ? 13.102 -2.521 4.258 1 98.81 108 PHE A O 1
ATOM 836 N N . VAL A 1 109 ? 11.875 -2.008 6.012 1 98.81 109 VAL A N 1
ATOM 837 C CA . VAL A 1 109 ? 12.047 -3.307 6.656 1 98.81 109 VAL A CA 1
ATOM 838 C C . VAL A 1 109 ? 11.422 -4.398 5.793 1 98.81 109 VAL A C 1
ATOM 840 O O . VAL A 1 109 ? 12.039 -5.434 5.543 1 98.81 109 VAL A O 1
ATOM 843 N N . LEU A 1 110 ? 10.242 -4.137 5.332 1 98.69 110 LEU A N 1
ATOM 844 C CA . LEU A 1 110 ? 9.523 -5.168 4.59 1 98.69 110 LEU A CA 1
ATOM 845 C C . LEU A 1 110 ? 10.133 -5.367 3.207 1 98.69 110 LEU A C 1
ATOM 847 O O . LEU A 1 110 ? 10.219 -6.496 2.719 1 98.69 110 LEU A O 1
ATOM 851 N N . TYR A 1 111 ? 10.523 -4.27 2.564 1 98.69 111 TYR A N 1
ATOM 852 C CA . TYR A 1 111 ? 11.188 -4.379 1.268 1 98.69 111 TYR A CA 1
ATOM 853 C C . TYR A 1 111 ? 12.523 -5.098 1.393 1 98.69 111 TYR A C 1
ATOM 855 O O . TYR A 1 111 ? 12.891 -5.891 0.522 1 98.69 111 TYR A O 1
ATOM 863 N N . LEU A 1 112 ? 13.266 -4.805 2.43 1 98.75 112 LEU A N 1
ATOM 864 C CA . LEU A 1 112 ? 14.547 -5.457 2.664 1 98.75 112 LEU A CA 1
ATOM 865 C C . LEU A 1 112 ? 14.367 -6.961 2.844 1 98.75 112 LEU A C 1
ATOM 867 O O . LEU A 1 112 ? 15.07 -7.754 2.215 1 98.75 112 LEU A O 1
ATOM 871 N N . ALA A 1 113 ? 13.438 -7.316 3.713 1 98.75 113 ALA A N 1
ATOM 872 C CA . ALA A 1 113 ? 13.148 -8.727 3.961 1 98.75 113 ALA A CA 1
ATOM 873 C C . ALA A 1 113 ? 12.75 -9.438 2.674 1 98.75 113 ALA A C 1
ATOM 875 O O . ALA A 1 113 ? 13.227 -10.547 2.391 1 98.75 113 ALA A O 1
ATOM 876 N N . ALA A 1 114 ? 11.828 -8.836 1.899 1 98.62 114 ALA A N 1
ATOM 877 C CA . ALA A 1 114 ? 11.352 -9.445 0.661 1 98.62 114 ALA A CA 1
ATOM 878 C C . ALA A 1 114 ? 12.477 -9.578 -0.356 1 98.62 114 ALA A C 1
ATOM 880 O O . ALA A 1 114 ? 12.578 -10.594 -1.046 1 98.62 114 ALA A O 1
ATOM 881 N N . SER A 1 115 ? 13.336 -8.547 -0.476 1 98.69 115 SER A N 1
ATOM 882 C CA . SER A 1 115 ? 14.43 -8.562 -1.444 1 98.69 115 SER A CA 1
ATOM 883 C C . SER A 1 115 ? 15.477 -9.602 -1.084 1 98.69 115 SER A C 1
ATOM 885 O O . SER A 1 115 ? 15.984 -10.312 -1.958 1 98.69 115 SER A O 1
ATOM 887 N N . LEU A 1 116 ? 15.766 -9.68 0.179 1 98.5 116 LEU A N 1
ATOM 888 C CA . LEU A 1 116 ? 16.719 -10.688 0.626 1 98.5 116 LEU A CA 1
ATOM 889 C C . LEU A 1 116 ? 16.172 -12.094 0.419 1 98.5 116 LEU A C 1
ATOM 891 O O . LEU A 1 116 ? 16.891 -12.992 -0.01 1 98.5 116 LEU A O 1
ATOM 895 N N . ALA A 1 117 ? 14.953 -12.32 0.796 1 97.75 117 ALA A N 1
ATOM 896 C CA . ALA A 1 117 ? 14.328 -13.625 0.593 1 97.75 117 ALA A CA 1
ATOM 897 C C . ALA A 1 117 ? 14.391 -14.039 -0.874 1 97.75 117 ALA A C 1
ATOM 899 O O . ALA A 1 117 ? 14.695 -15.195 -1.188 1 97.75 117 ALA A O 1
ATOM 900 N N . LEU A 1 118 ? 14.086 -13.102 -1.774 1 97.06 118 LEU A N 1
ATOM 901 C CA . LEU A 1 118 ? 14.117 -13.398 -3.201 1 97.06 118 LEU A CA 1
ATOM 902 C C . LEU A 1 118 ? 15.539 -13.648 -3.676 1 97.06 118 LEU A C 1
ATOM 904 O O . LEU A 1 118 ? 15.789 -14.562 -4.461 1 97.06 118 LEU A O 1
ATOM 908 N N . LEU A 1 119 ? 16.469 -12.859 -3.211 1 96.94 119 LEU A N 1
ATOM 909 C CA . LEU A 1 119 ? 17.875 -13 -3.578 1 96.94 119 LEU A CA 1
ATOM 910 C C . LEU A 1 119 ? 18.422 -14.352 -3.15 1 96.94 119 LEU A C 1
ATOM 912 O O . LEU A 1 119 ? 19.125 -15.016 -3.92 1 96.94 119 LEU A O 1
ATOM 916 N N . ILE A 1 120 ? 18.094 -14.719 -1.931 1 96.62 120 ILE A N 1
ATOM 917 C CA . ILE A 1 120 ? 18.562 -16 -1.396 1 96.62 120 ILE A CA 1
ATOM 918 C C . ILE A 1 120 ? 17.938 -17.141 -2.191 1 96.62 120 ILE A C 1
ATOM 920 O O . ILE A 1 120 ? 18.625 -18.109 -2.551 1 96.62 120 ILE A O 1
ATOM 924 N N . GLU A 1 121 ? 16.672 -17.031 -2.496 1 93.69 121 GLU A N 1
ATOM 925 C CA . GLU A 1 121 ? 15.969 -18.078 -3.254 1 93.69 121 GLU A CA 1
ATOM 926 C C . GLU A 1 121 ? 16.578 -18.25 -4.641 1 93.69 121 GLU A C 1
ATOM 928 O O . GLU A 1 121 ? 16.812 -19.375 -5.086 1 93.69 121 GLU A O 1
ATOM 933 N N . VAL A 1 122 ? 16.797 -17.156 -5.324 1 92.5 122 VAL A N 1
ATOM 934 C CA . VAL A 1 122 ? 17.312 -17.203 -6.695 1 92.5 122 VAL A CA 1
ATOM 935 C C . VAL A 1 122 ? 18.719 -17.781 -6.715 1 92.5 122 VAL A C 1
ATOM 937 O O . VAL A 1 122 ? 19.094 -18.5 -7.637 1 92.5 122 VAL A O 1
ATOM 940 N N . ASN A 1 123 ? 19.5 -17.5 -5.746 1 92.06 123 ASN A N 1
ATOM 941 C CA . ASN A 1 123 ? 20.875 -17.984 -5.695 1 92.06 123 ASN A CA 1
ATOM 942 C C . ASN A 1 123 ? 20.938 -19.438 -5.227 1 92.06 123 ASN A C 1
ATOM 944 O O . ASN A 1 123 ? 21.797 -20.203 -5.684 1 92.06 123 ASN A O 1
ATOM 948 N N . HIS A 1 124 ? 20.078 -19.844 -4.312 1 89.88 124 HIS A N 1
ATOM 949 C CA . HIS A 1 124 ? 20.109 -21.188 -3.766 1 89.88 124 HIS A CA 1
ATOM 950 C C . HIS A 1 124 ? 19.469 -22.188 -4.73 1 89.88 124 HIS A C 1
ATOM 952 O O . HIS A 1 124 ? 19.875 -23.359 -4.773 1 89.88 124 HIS A O 1
ATOM 958 N N . ASN A 1 125 ? 18.469 -21.75 -5.398 1 82.81 125 ASN A N 1
ATOM 959 C CA . ASN A 1 125 ? 17.766 -22.641 -6.312 1 82.81 125 ASN A CA 1
ATOM 960 C C . ASN A 1 125 ? 18.031 -22.281 -7.77 1 82.81 125 ASN A C 1
ATOM 962 O O . ASN A 1 125 ? 17.109 -22.297 -8.594 1 82.81 125 ASN A O 1
ATOM 966 N N . LYS A 1 126 ? 19.25 -21.984 -8.039 1 83.69 126 LYS A N 1
ATOM 967 C CA . LYS A 1 126 ? 19.641 -21.562 -9.375 1 83.69 126 LYS A CA 1
ATOM 968 C C . LYS A 1 126 ? 19.328 -22.625 -10.414 1 83.69 126 LYS A C 1
ATOM 970 O O . LYS A 1 126 ? 18.906 -22.312 -11.531 1 83.69 126 LYS A O 1
ATOM 975 N N . SER A 1 127 ? 19.375 -23.828 -9.977 1 80.62 127 SER A N 1
ATOM 976 C CA . SER A 1 127 ? 19.156 -24.953 -10.891 1 80.62 127 SER A CA 1
ATOM 977 C C . SER A 1 127 ? 17.688 -25.094 -11.258 1 80.62 127 SER A C 1
ATOM 979 O O . SER A 1 127 ? 17.359 -25.688 -12.297 1 80.62 127 SER A O 1
ATOM 981 N N . SER A 1 128 ? 16.781 -24.531 -10.344 1 78.25 128 SER A N 1
ATOM 982 C CA . SER A 1 128 ? 15.344 -24.656 -10.578 1 78.25 128 SER A CA 1
ATOM 983 C C . SER A 1 128 ? 14.844 -23.578 -11.531 1 78.25 128 SER A C 1
ATOM 985 O O . SER A 1 128 ? 13.758 -23.703 -12.109 1 78.25 128 SER A O 1
ATOM 987 N N . TYR A 1 129 ? 15.688 -22.594 -11.773 1 78.25 129 TYR A N 1
ATOM 988 C CA . TYR A 1 129 ? 15.32 -21.484 -12.664 1 78.25 129 TYR A CA 1
ATOM 989 C C . TYR A 1 129 ? 15.961 -21.656 -14.031 1 78.25 129 TYR A C 1
ATOM 991 O O . TYR A 1 129 ? 17.094 -22.125 -14.141 1 78.25 129 TYR A O 1
ATOM 999 N N . SER A 1 130 ? 15.195 -21.406 -15.023 1 77.56 130 SER A N 1
ATOM 1000 C CA . SER A 1 130 ? 15.805 -21.266 -16.344 1 77.56 130 SER A CA 1
ATOM 1001 C C . SER A 1 130 ? 16.609 -19.984 -16.438 1 77.56 130 SER A C 1
ATOM 1003 O O . SER A 1 130 ? 16.312 -19 -15.742 1 77.56 130 SER A O 1
ATOM 1005 N N . ARG A 1 131 ? 17.562 -20.031 -17.328 1 74.88 131 ARG A N 1
ATOM 1006 C CA . ARG A 1 131 ? 18.375 -18.828 -17.516 1 74.88 131 ARG A CA 1
ATOM 1007 C C . ARG A 1 131 ? 17.516 -17.609 -17.75 1 74.88 131 ARG A C 1
ATOM 1009 O O . ARG A 1 131 ? 17.828 -16.516 -17.281 1 74.88 131 ARG A O 1
ATOM 1016 N N . ARG A 1 132 ? 16.422 -17.766 -18.406 1 79.69 132 ARG A N 1
ATOM 1017 C CA . ARG A 1 132 ? 15.531 -16.672 -18.812 1 79.69 132 ARG A CA 1
ATOM 1018 C C . ARG A 1 132 ? 14.828 -16.078 -17.609 1 79.69 132 ARG A C 1
ATOM 1020 O O . ARG A 1 132 ? 14.57 -14.867 -17.578 1 79.69 132 ARG A O 1
ATOM 1027 N N . ASP A 1 133 ? 14.555 -16.812 -16.578 1 85.25 133 ASP A N 1
ATOM 1028 C CA . ASP A 1 133 ? 13.812 -16.312 -15.438 1 85.25 133 ASP A CA 1
ATOM 1029 C C . ASP A 1 133 ? 14.75 -15.992 -14.273 1 85.25 133 ASP A C 1
ATOM 1031 O O . ASP A 1 133 ? 14.43 -15.156 -13.422 1 85.25 133 ASP A O 1
ATOM 1035 N N . TYR A 1 134 ? 15.883 -16.547 -14.328 1 88.5 134 TYR A N 1
ATOM 1036 C CA . TYR A 1 134 ? 16.859 -16.312 -13.266 1 88.5 134 TYR A CA 1
ATOM 1037 C C . TYR A 1 134 ? 17.297 -14.852 -13.266 1 88.5 134 TYR A C 1
ATOM 1039 O O . TYR A 1 134 ? 17.25 -14.18 -12.227 1 88.5 134 TYR A O 1
ATOM 1047 N N . GLU A 1 135 ? 17.688 -14.328 -14.359 1 92.19 135 GLU A N 1
ATOM 1048 C CA . GLU A 1 135 ? 18.266 -13 -14.469 1 92.19 135 GLU A CA 1
ATOM 1049 C C . GLU A 1 135 ? 17.281 -11.922 -14.047 1 92.19 135 GLU A C 1
ATOM 1051 O O . GLU A 1 135 ? 17.609 -11.047 -13.234 1 92.19 135 GLU A O 1
ATOM 1056 N N . PRO A 1 136 ? 16.078 -11.977 -14.555 1 92.75 136 PRO A N 1
ATOM 1057 C CA . PRO A 1 136 ? 15.133 -10.945 -14.141 1 92.75 136 PRO A CA 1
ATOM 1058 C C . PRO A 1 136 ? 14.844 -10.969 -12.641 1 92.75 136 PRO A C 1
ATOM 1060 O O . PRO A 1 136 ? 14.719 -9.914 -12.016 1 92.75 136 PRO A O 1
ATOM 1063 N N . TYR A 1 137 ? 14.711 -12.125 -12.023 1 95 137 TYR A N 1
ATOM 1064 C CA . TYR A 1 137 ? 14.461 -12.227 -10.586 1 95 137 TYR A CA 1
ATOM 1065 C C . TYR A 1 137 ? 15.672 -11.742 -9.789 1 95 137 TYR A C 1
ATOM 1067 O O . TYR A 1 137 ? 15.516 -11.102 -8.75 1 95 137 TYR A O 1
ATOM 1075 N N . LEU A 1 138 ? 16.844 -12.102 -10.312 1 95.56 138 LEU A N 1
ATOM 1076 C CA . LEU A 1 138 ? 18.062 -11.617 -9.68 1 95.56 138 LEU A CA 1
ATOM 1077 C C . LEU A 1 138 ? 18.141 -10.094 -9.727 1 95.56 138 LEU A C 1
ATOM 1079 O O . LEU A 1 138 ? 18.406 -9.445 -8.711 1 95.56 138 LEU A O 1
ATOM 1083 N N . VAL A 1 139 ? 17.891 -9.531 -10.875 1 97.25 139 VAL A N 1
ATOM 1084 C CA . VAL A 1 139 ? 17.922 -8.086 -11.07 1 97.25 139 VAL A CA 1
ATOM 1085 C C . VAL A 1 139 ? 16.875 -7.414 -10.188 1 97.25 139 VAL A C 1
ATOM 1087 O O . VAL A 1 139 ? 17.156 -6.406 -9.531 1 97.25 139 VAL A O 1
ATOM 1090 N N . ALA A 1 140 ? 15.703 -7.988 -10.18 1 98.12 140 ALA A N 1
ATOM 1091 C CA . ALA A 1 140 ? 14.633 -7.43 -9.367 1 98.12 140 ALA A CA 1
ATOM 1092 C C . ALA A 1 140 ? 15.016 -7.422 -7.887 1 98.12 140 ALA A C 1
ATOM 1094 O O . ALA A 1 140 ? 14.727 -6.461 -7.172 1 98.12 140 ALA A O 1
ATOM 1095 N N . SER A 1 141 ? 15.625 -8.492 -7.43 1 98.31 141 SER A N 1
ATOM 1096 C CA . SER A 1 141 ? 16.016 -8.562 -6.023 1 98.31 141 SER A CA 1
ATOM 1097 C C . SER A 1 141 ? 17.062 -7.52 -5.684 1 98.31 141 SER A C 1
ATOM 1099 O O . SER A 1 141 ? 17.031 -6.93 -4.602 1 98.31 141 SER A O 1
ATOM 1101 N N . ILE A 1 142 ? 17.953 -7.219 -6.539 1 98.5 142 ILE A N 1
ATOM 1102 C CA . ILE A 1 142 ? 18.984 -6.199 -6.344 1 98.5 142 ILE A CA 1
ATOM 1103 C C . ILE A 1 142 ? 18.344 -4.812 -6.348 1 98.5 142 ILE A C 1
ATOM 1105 O O . ILE A 1 142 ? 18.641 -3.98 -5.488 1 98.5 142 ILE A O 1
ATOM 1109 N N . ILE A 1 143 ? 17.531 -4.605 -7.34 1 98.81 143 ILE A N 1
ATOM 1110 C CA . ILE A 1 143 ? 16.797 -3.346 -7.387 1 98.81 143 ILE A CA 1
ATOM 1111 C C . ILE A 1 143 ? 16.016 -3.152 -6.082 1 98.81 143 ILE A C 1
ATOM 1113 O O . ILE A 1 143 ? 15.953 -2.041 -5.551 1 98.81 143 ILE A O 1
ATOM 1117 N N . GLY A 1 144 ? 15.438 -4.258 -5.586 1 98.81 144 GLY A N 1
ATOM 1118 C CA . GLY A 1 144 ? 14.719 -4.191 -4.324 1 98.81 144 GLY A CA 1
ATOM 1119 C C . GLY A 1 144 ? 15.594 -3.756 -3.162 1 98.81 144 GLY A C 1
ATOM 1120 O O . GLY A 1 144 ? 15.141 -3.014 -2.285 1 98.81 144 GLY A O 1
ATOM 1121 N N . LEU A 1 145 ? 16.781 -4.203 -3.143 1 98.81 145 LEU A N 1
ATOM 1122 C CA . LEU A 1 145 ? 17.719 -3.791 -2.1 1 98.81 145 LEU A CA 1
ATOM 1123 C C . LEU A 1 145 ? 18.016 -2.299 -2.197 1 98.81 145 LEU A C 1
ATOM 1125 O O . LEU A 1 145 ? 18.094 -1.61 -1.177 1 98.81 145 LEU A O 1
ATOM 1129 N N . VAL A 1 146 ? 18.188 -1.824 -3.352 1 98.81 146 VAL A N 1
ATOM 1130 C CA . VAL A 1 146 ? 18.406 -0.401 -3.576 1 98.81 146 VAL A CA 1
ATOM 1131 C C . VAL A 1 146 ? 17.203 0.402 -3.1 1 98.81 146 VAL A C 1
ATOM 1133 O O . VAL A 1 146 ? 17.359 1.418 -2.416 1 98.81 146 VAL A O 1
ATOM 1136 N N . ILE A 1 147 ? 15.992 -0.043 -3.48 1 98.88 147 ILE A N 1
ATOM 1137 C CA . ILE A 1 147 ? 14.758 0.622 -3.072 1 98.88 147 ILE A CA 1
ATOM 1138 C C . ILE A 1 147 ? 14.672 0.656 -1.547 1 98.88 147 ILE A C 1
ATOM 1140 O O . ILE A 1 147 ? 14.25 1.659 -0.966 1 98.88 147 ILE A O 1
ATOM 1144 N N . SER A 1 148 ? 15.086 -0.455 -0.926 1 98.88 148 SER A N 1
ATOM 1145 C CA . SER A 1 148 ? 15.086 -0.498 0.533 1 98.88 148 SER A CA 1
ATOM 1146 C C . SER A 1 148 ? 15.984 0.582 1.117 1 98.88 148 SER A C 1
ATOM 1148 O O . SER A 1 148 ? 15.633 1.221 2.111 1 98.88 148 SER A O 1
ATOM 1150 N N . ALA A 1 149 ? 17.094 0.793 0.513 1 98.75 149 ALA A N 1
ATOM 1151 C CA . ALA A 1 149 ? 18 1.847 0.957 1 98.75 149 ALA A CA 1
ATOM 1152 C C . ALA A 1 149 ? 17.375 3.227 0.775 1 98.75 149 ALA A C 1
ATOM 1154 O O . ALA A 1 149 ? 17.547 4.113 1.613 1 98.75 149 ALA A O 1
ATOM 1155 N N . LEU A 1 150 ? 16.688 3.416 -0.3 1 98.75 150 LEU A N 1
ATOM 1156 C CA . LEU A 1 150 ? 16 4.68 -0.529 1 98.75 150 LEU A CA 1
ATOM 1157 C C . LEU A 1 150 ? 14.953 4.934 0.553 1 98.75 150 LEU A C 1
ATOM 1159 O O . LEU A 1 150 ? 14.797 6.066 1.014 1 98.75 150 LEU A O 1
ATOM 1163 N N . TYR A 1 151 ? 14.211 3.902 0.942 1 98.88 151 TYR A N 1
ATOM 1164 C CA . TYR A 1 151 ? 13.211 4.059 1.991 1 98.88 151 TYR A CA 1
ATOM 1165 C C . TYR A 1 151 ? 13.867 4.371 3.33 1 98.88 151 TYR A C 1
ATOM 1167 O O . TYR A 1 151 ? 13.305 5.105 4.148 1 98.88 151 TYR A O 1
ATOM 1175 N N . LEU A 1 152 ? 15.039 3.805 3.549 1 98.62 152 LEU A N 1
ATOM 1176 C CA . LEU A 1 152 ? 15.773 4.141 4.758 1 98.62 152 LEU A CA 1
ATOM 1177 C C . LEU A 1 152 ? 16.141 5.621 4.785 1 98.62 152 LEU A C 1
ATOM 1179 O O . LEU A 1 152 ? 15.953 6.293 5.801 1 98.62 152 LEU A O 1
ATOM 1183 N N . LEU A 1 153 ? 16.656 6.09 3.697 1 98.44 153 LEU A N 1
ATOM 1184 C CA . LEU A 1 153 ? 16.984 7.508 3.594 1 98.44 153 LEU A CA 1
ATOM 1185 C C . LEU A 1 153 ? 15.742 8.367 3.793 1 98.44 153 LEU A C 1
ATOM 1187 O O . LEU A 1 153 ? 15.797 9.391 4.477 1 98.44 153 LEU A O 1
ATOM 1191 N N . SER A 1 154 ? 14.656 7.984 3.158 1 98.56 154 SER A N 1
ATOM 1192 C CA . SER A 1 154 ? 13.414 8.719 3.324 1 98.56 154 SER A CA 1
ATOM 1193 C C . SER A 1 154 ? 12.969 8.734 4.785 1 98.56 154 SER A C 1
ATOM 1195 O O . SER A 1 154 ? 12.383 9.719 5.25 1 98.56 154 SER A O 1
ATOM 1197 N N . THR A 1 155 ? 13.227 7.652 5.473 1 98.31 155 THR A N 1
ATOM 1198 C CA . THR A 1 155 ? 12.883 7.59 6.891 1 98.31 155 THR A CA 1
ATOM 1199 C C . THR A 1 155 ? 13.688 8.609 7.688 1 98.31 155 THR A C 1
ATOM 1201 O O . THR A 1 155 ? 13.148 9.281 8.57 1 98.31 155 THR A O 1
ATOM 1204 N N . ILE A 1 156 ? 14.906 8.758 7.379 1 97.81 156 ILE A N 1
ATOM 1205 C CA . ILE A 1 156 ? 15.789 9.688 8.07 1 97.81 156 ILE A CA 1
ATOM 1206 C C . ILE A 1 156 ? 15.305 11.117 7.832 1 97.81 156 ILE A C 1
ATOM 1208 O O . ILE A 1 156 ? 15.18 11.906 8.781 1 97.81 156 ILE A O 1
ATOM 1212 N N . PHE A 1 157 ? 15.016 11.438 6.605 1 96.5 157 PHE A N 1
ATOM 1213 C CA . PHE A 1 157 ? 14.531 12.773 6.281 1 96.5 157 PHE A CA 1
ATOM 1214 C C . PHE A 1 157 ? 13.18 13.031 6.93 1 96.5 157 PHE A C 1
ATOM 1216 O O . PHE A 1 157 ? 12.906 14.148 7.383 1 96.5 157 PHE A O 1
ATOM 1223 N N . ALA A 1 158 ?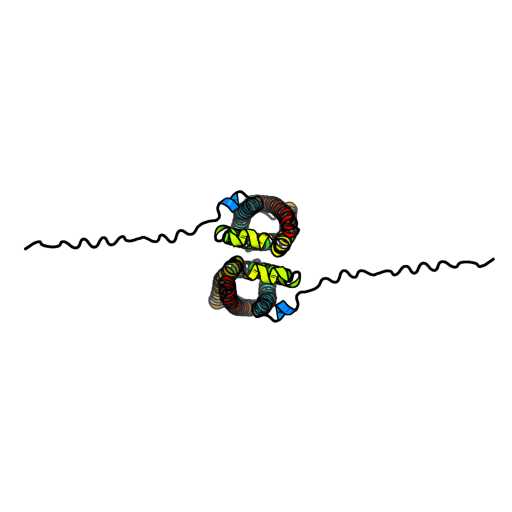 12.367 12.047 6.941 1 97 158 ALA A N 1
ATOM 1224 C CA . ALA A 1 158 ? 11.055 12.188 7.551 1 97 158 ALA A CA 1
ATOM 1225 C C . ALA A 1 158 ? 11.172 12.414 9.055 1 97 158 ALA A C 1
ATOM 1227 O O . ALA A 1 158 ? 10.406 13.188 9.633 1 97 158 ALA A O 1
ATOM 1228 N N . MET A 1 159 ? 12.094 11.703 9.648 1 97 159 MET A N 1
ATOM 1229 C CA . MET A 1 159 ? 12.312 11.867 11.086 1 97 159 MET A CA 1
ATOM 1230 C C . MET A 1 159 ? 12.797 13.273 11.406 1 97 159 MET A C 1
ATOM 1232 O O . MET A 1 159 ? 12.383 13.867 12.406 1 97 159 MET A O 1
ATOM 1236 N N . ARG A 1 160 ? 13.617 13.781 10.594 1 95.69 160 ARG A N 1
ATOM 1237 C CA . ARG A 1 160 ? 14.125 15.141 10.781 1 95.69 160 ARG A CA 1
ATOM 1238 C C . ARG A 1 160 ? 13 16.172 10.656 1 95.69 160 ARG A C 1
ATOM 1240 O O . ARG A 1 160 ? 12.898 17.094 11.469 1 95.69 160 ARG A O 1
ATOM 1247 N N . SER A 1 161 ? 12.211 15.992 9.672 1 93.75 161 SER A N 1
ATOM 1248 C CA . SER A 1 161 ? 11.086 16.906 9.461 1 93.75 161 SER A CA 1
ATOM 1249 C C . SER A 1 161 ? 10.086 16.812 10.602 1 93.75 161 SER A C 1
ATOM 1251 O O . SER A 1 161 ? 9.531 17.828 11.031 1 93.75 161 SER A O 1
ATOM 1253 N N . TYR A 1 162 ? 9.883 15.664 11.047 1 93.56 162 TYR A N 1
ATOM 1254 C CA . TYR A 1 162 ? 8.922 15.438 12.125 1 93.56 162 TYR A CA 1
ATOM 1255 C C . TYR A 1 162 ? 9.406 16.078 13.422 1 93.56 162 TYR A C 1
ATOM 1257 O O . TYR A 1 162 ? 8.602 16.609 14.195 1 93.56 162 TYR A O 1
ATOM 1265 N N . LYS A 1 163 ? 10.695 16.078 13.594 1 93.5 163 LYS A N 1
ATOM 1266 C CA . LYS A 1 163 ? 11.273 16.641 14.82 1 93.5 163 LYS A CA 1
ATOM 1267 C C . LYS A 1 163 ? 11.57 18.125 14.672 1 93.5 163 LYS A C 1
ATOM 1269 O O . LYS A 1 163 ? 11.992 18.781 15.625 1 93.5 163 LYS A O 1
ATOM 1274 N N . GLY A 1 164 ? 11.328 18.625 13.57 1 89.19 164 GLY A N 1
ATOM 1275 C CA . GLY A 1 164 ? 11.57 20.047 13.336 1 89.19 164 GLY A CA 1
ATOM 1276 C C . GLY A 1 164 ? 13.031 20.375 13.133 1 89.19 164 GLY A C 1
ATOM 1277 O O . GLY A 1 164 ? 13.5 21.438 13.531 1 89.19 164 GLY A O 1
ATOM 1278 N N . LEU A 1 165 ? 13.719 19.422 12.609 1 83.12 165 LEU A N 1
ATOM 1279 C CA . LEU A 1 165 ? 15.148 19.609 12.352 1 83.12 165 LEU A CA 1
ATOM 1280 C C . LEU A 1 165 ? 15.398 19.89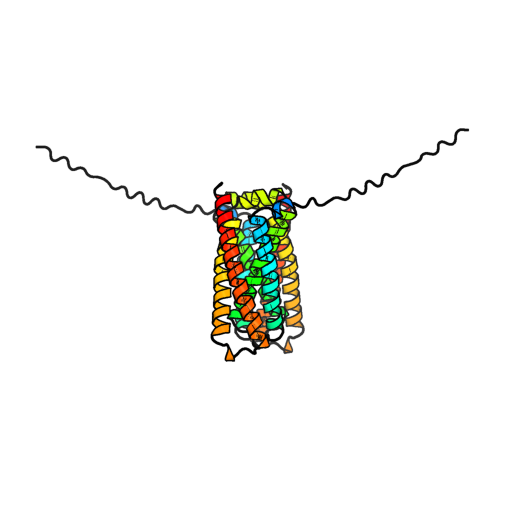1 10.875 1 83.12 165 LEU A C 1
ATOM 1282 O O . LEU A 1 165 ? 14.609 19.5 10.016 1 83.12 165 LEU A O 1
ATOM 1286 N N . MET B 1 1 ? 28.703 11.188 69.5 1 37.84 1 MET B N 1
ATOM 1287 C CA . MET B 1 1 ? 29.031 11.102 68.062 1 37.84 1 MET B CA 1
ATOM 1288 C C . MET B 1 1 ? 27.844 10.594 67.25 1 37.84 1 MET B C 1
ATOM 1290 O O . MET B 1 1 ? 27.344 9.492 67.5 1 37.84 1 MET B O 1
ATOM 1294 N N . SER B 1 2 ? 26.859 11.516 66.812 1 46 2 SER B N 1
ATOM 1295 C CA . SER B 1 2 ? 25.641 11.336 66 1 46 2 SER B CA 1
ATOM 1296 C C . SER B 1 2 ? 25.953 10.742 64.625 1 46 2 SER B C 1
ATOM 1298 O O . SER B 1 2 ? 26.812 11.258 63.906 1 46 2 SER B O 1
ATOM 1300 N N . HIS B 1 3 ? 25.828 9.367 64.375 1 51.75 3 HIS B N 1
ATOM 1301 C CA . HIS B 1 3 ? 25.938 8.695 63.094 1 51.75 3 HIS B CA 1
ATOM 1302 C C . HIS B 1 3 ? 24.859 9.164 62.125 1 51.75 3 HIS B C 1
ATOM 1304 O O . HIS B 1 3 ? 23.672 9.086 62.438 1 51.75 3 HIS B O 1
ATOM 1310 N N . SER B 1 4 ? 25.125 10.148 61.25 1 51.38 4 SER B N 1
ATOM 1311 C CA . SER B 1 4 ? 24.234 10.617 60.219 1 51.38 4 SER B CA 1
ATOM 1312 C C . SER B 1 4 ? 23.984 9.523 59.188 1 51.38 4 SER B C 1
ATOM 1314 O O . SER B 1 4 ? 24.922 9 58.562 1 51.38 4 SER B O 1
ATOM 1316 N N . VAL B 1 5 ? 22.922 8.672 59.344 1 54.44 5 VAL B N 1
ATOM 1317 C CA . VAL B 1 5 ? 22.531 7.734 58.281 1 54.44 5 VAL B CA 1
ATOM 1318 C C . VAL B 1 5 ? 21.953 8.5 57.094 1 54.44 5 VAL B C 1
ATOM 1320 O O . VAL B 1 5 ? 21.016 9.289 57.25 1 54.44 5 VAL B O 1
ATOM 1323 N N . THR B 1 6 ? 22.672 8.781 56.031 1 49.38 6 THR B N 1
ATOM 1324 C CA . THR B 1 6 ? 22.203 9.312 54.75 1 49.38 6 THR B CA 1
ATOM 1325 C C . THR B 1 6 ? 21.328 8.297 54.031 1 49.38 6 THR B C 1
ATOM 1327 O O . THR B 1 6 ? 21.781 7.207 53.688 1 49.38 6 THR B O 1
ATOM 1330 N N . VAL B 1 7 ? 20.141 8.164 54.25 1 51.16 7 VAL B N 1
ATOM 1331 C CA . VAL B 1 7 ? 19.234 7.34 53.469 1 51.16 7 VAL B CA 1
ATOM 1332 C C . VAL B 1 7 ? 19.031 7.973 52.094 1 51.16 7 VAL B C 1
ATOM 1334 O O . VAL B 1 7 ? 18.469 9.07 51.969 1 51.16 7 VAL B O 1
ATOM 1337 N N . THR B 1 8 ? 19.906 7.762 51.156 1 44.59 8 THR B N 1
ATOM 1338 C CA . THR B 1 8 ? 19.625 8.188 49.781 1 44.59 8 THR B CA 1
ATOM 1339 C C . THR B 1 8 ? 18.453 7.406 49.188 1 44.59 8 THR B C 1
ATOM 1341 O O . THR B 1 8 ? 18.438 6.176 49.25 1 44.59 8 THR B O 1
ATOM 1344 N N . ARG B 1 9 ? 17.234 7.75 49.375 1 43.28 9 ARG B N 1
ATOM 1345 C CA . ARG B 1 9 ? 16.078 7.18 48.656 1 43.28 9 ARG B CA 1
ATOM 1346 C C . ARG B 1 9 ? 16.25 7.301 47.156 1 43.28 9 ARG B C 1
ATOM 1348 O O . ARG B 1 9 ? 16.359 8.406 46.625 1 43.28 9 ARG B O 1
ATOM 1355 N N . THR B 1 10 ? 16.891 6.344 46.5 1 41.06 10 THR B N 1
ATOM 1356 C CA 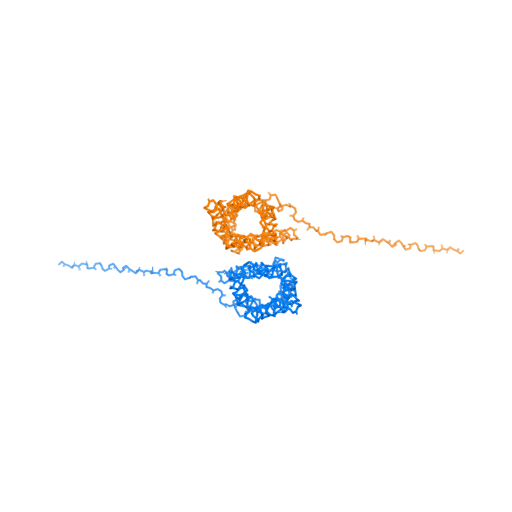. THR B 1 10 ? 16.844 6.242 45.062 1 41.06 10 THR B CA 1
ATOM 1357 C C . THR B 1 10 ? 15.406 6.117 44.562 1 41.06 10 THR B C 1
ATOM 1359 O O . THR B 1 10 ? 14.727 5.133 44.875 1 41.06 10 THR B O 1
ATOM 1362 N N . THR B 1 11 ? 14.57 7.164 44.656 1 44.62 11 THR B N 1
ATOM 1363 C CA . THR B 1 11 ? 13.312 7.078 43.906 1 44.62 11 THR B CA 1
ATOM 1364 C C . THR B 1 11 ? 13.562 6.621 42.5 1 44.62 11 THR B C 1
ATOM 1366 O O . THR B 1 11 ? 14.305 7.258 41.75 1 44.62 11 THR B O 1
ATOM 1369 N N . THR B 1 12 ? 13.711 5.34 42.25 1 43.56 12 THR B N 1
ATOM 1370 C CA . THR B 1 12 ? 13.594 4.859 40.875 1 43.56 12 THR B CA 1
ATOM 1371 C C . THR B 1 12 ? 12.344 5.426 40.219 1 43.56 12 THR B C 1
ATOM 1373 O O . THR B 1 12 ? 11.227 5.16 40.656 1 43.56 12 THR B O 1
ATOM 1376 N N . THR B 1 13 ? 12.289 6.762 39.969 1 44.59 13 THR B N 1
ATOM 1377 C CA . THR B 1 13 ? 11.273 7.195 39 1 44.59 13 THR B CA 1
ATOM 1378 C C . THR B 1 13 ? 11.25 6.281 37.781 1 44.59 13 THR B C 1
ATOM 1380 O O . THR B 1 13 ? 12.258 6.16 37.062 1 44.59 13 THR B O 1
ATOM 1383 N N . THR B 1 14 ? 10.766 5.09 37.906 1 43.81 14 THR B N 1
ATOM 1384 C CA . THR B 1 14 ? 10.453 4.383 36.688 1 43.81 14 THR B CA 1
ATOM 1385 C C . THR B 1 14 ? 9.742 5.305 35.688 1 43.81 14 THR B C 1
ATOM 1387 O O . THR B 1 14 ? 8.633 5.781 35.969 1 43.81 14 THR B O 1
ATOM 1390 N N . THR B 1 15 ? 10.312 6.352 35.156 1 42.91 15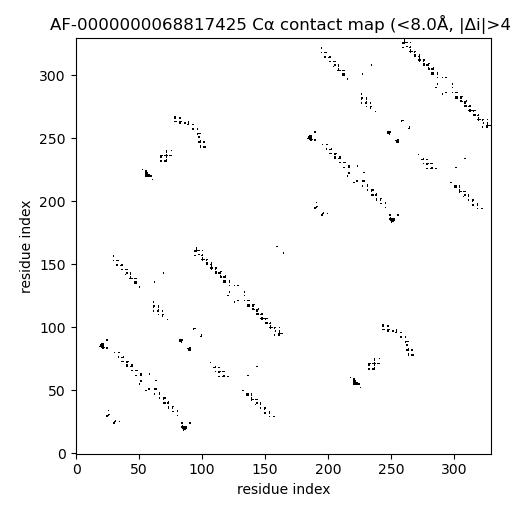 THR B N 1
ATOM 1391 C CA . THR B 1 15 ? 9.781 7.09 34 1 42.91 15 THR B CA 1
ATOM 1392 C C . THR B 1 15 ? 9.109 6.145 33 1 42.91 15 THR B C 1
ATOM 1394 O O . THR B 1 15 ? 9.789 5.422 32.281 1 42.91 15 THR B O 1
ATOM 1397 N N . THR B 1 16 ? 8.18 5.336 33.344 1 43.03 16 THR B N 1
ATOM 1398 C CA . THR B 1 16 ? 7.406 4.574 32.375 1 43.03 16 THR B CA 1
ATOM 1399 C C . THR B 1 16 ? 7.02 5.449 31.172 1 43.03 16 THR B C 1
ATOM 1401 O O . THR B 1 16 ? 6.344 6.469 31.344 1 43.03 16 THR B O 1
ATOM 1404 N N . SER B 1 17 ? 7.891 5.855 30.406 1 48.19 17 SER B N 1
ATOM 1405 C CA . SER B 1 17 ? 7.609 6.613 29.188 1 48.19 17 SER B CA 1
ATOM 1406 C C . SER B 1 17 ? 6.32 6.137 28.531 1 48.19 17 SER B C 1
ATOM 1408 O O . SER B 1 17 ? 6.273 5.047 27.953 1 48.19 17 SER B O 1
ATOM 1410 N N . ALA B 1 18 ? 5.191 6.242 29.188 1 50 18 ALA B N 1
ATOM 1411 C CA . ALA B 1 18 ? 3.855 5.844 28.766 1 50 18 ALA B CA 1
ATOM 1412 C C . ALA B 1 18 ? 3.547 6.395 27.375 1 50 18 ALA B C 1
ATOM 1414 O O . ALA B 1 18 ? 3.777 7.574 27.094 1 50 18 ALA B O 1
ATOM 1415 N N . ILE B 1 19 ? 3.584 5.539 26.312 1 61.44 19 ILE B N 1
ATOM 1416 C CA . ILE B 1 19 ? 3.107 5.957 25 1 61.44 19 ILE B CA 1
ATOM 1417 C C . ILE B 1 19 ? 1.633 6.344 25.094 1 61.44 19 ILE B C 1
ATOM 1419 O O . ILE B 1 19 ? 0.813 5.582 25.609 1 61.44 19 ILE B O 1
ATOM 1423 N N . ILE B 1 20 ? 1.304 7.543 25.156 1 76.81 20 ILE B N 1
ATOM 1424 C CA . ILE B 1 20 ? -0.076 8.008 25.094 1 76.81 20 ILE B CA 1
ATOM 1425 C C . ILE B 1 20 ? -0.694 7.625 23.766 1 76.81 20 ILE B C 1
ATOM 1427 O O . ILE B 1 20 ? -0.217 8.047 22.703 1 76.81 20 ILE B O 1
ATOM 1431 N N . LEU B 1 21 ? -1.499 6.633 23.859 1 84.62 21 LEU B N 1
ATOM 1432 C CA . LEU B 1 21 ? -2.227 6.207 22.656 1 84.62 21 LEU B CA 1
ATOM 1433 C C . LEU B 1 21 ? -3.473 7.062 22.453 1 84.62 21 LEU B C 1
ATOM 1435 O O . LEU B 1 21 ? -4.145 7.43 23.422 1 84.62 21 LEU B O 1
ATOM 1439 N N . ASN B 1 22 ? -3.717 7.465 21.203 1 91.06 22 ASN B N 1
ATOM 1440 C CA . ASN B 1 22 ? -4.895 8.219 20.797 1 91.06 22 ASN B CA 1
ATOM 1441 C C . ASN B 1 22 ? -6.121 7.324 20.656 1 91.06 22 ASN B C 1
ATOM 1443 O O . ASN B 1 22 ? -6.656 7.164 19.547 1 91.06 22 ASN B O 1
ATOM 1447 N N 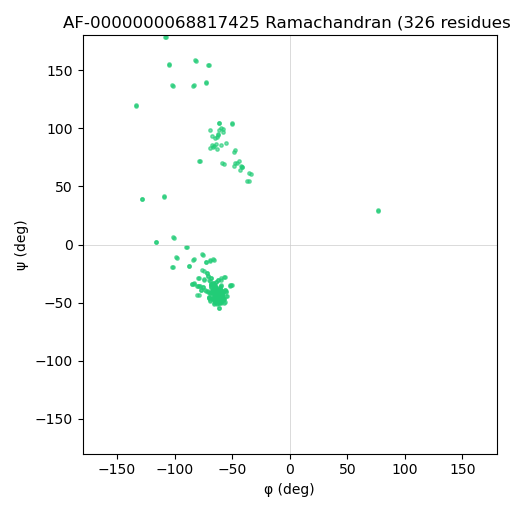. THR B 1 23 ? -6.664 6.859 21.797 1 89 23 THR B N 1
ATOM 1448 C CA . THR B 1 23 ? -7.789 5.934 21.766 1 89 23 THR B CA 1
ATOM 1449 C C . THR B 1 23 ? -9.062 6.641 21.297 1 89 23 THR B C 1
ATOM 1451 O O . THR B 1 23 ? -10 6 20.828 1 89 23 THR B O 1
ATOM 1454 N N . GLY B 1 24 ? -9.172 7.949 21.516 1 91.44 24 GLY B N 1
ATOM 1455 C CA . GLY B 1 24 ? -10.305 8.719 21.031 1 91.44 24 GLY B CA 1
ATOM 1456 C C . GLY B 1 24 ? -10.516 8.617 19.531 1 91.44 24 GLY B C 1
ATOM 1457 O O . GLY B 1 24 ? -11.641 8.734 19.047 1 91.44 24 GLY B O 1
ATOM 1458 N N . TYR B 1 25 ? -9.445 8.383 18.859 1 93.38 25 TYR B N 1
ATOM 1459 C CA . TYR B 1 25 ? -9.516 8.25 17.406 1 93.38 25 TYR B CA 1
ATOM 1460 C C . TYR B 1 25 ? -10.391 7.066 17.016 1 93.38 25 TYR B C 1
ATOM 1462 O O . TYR B 1 25 ? -11.07 7.113 15.984 1 93.38 25 TYR B O 1
ATOM 1470 N N . LEU B 1 26 ? -10.43 6.059 17.828 1 93.38 26 LEU B N 1
ATOM 1471 C CA . LEU B 1 26 ? -11.164 4.84 17.5 1 93.38 26 LEU B CA 1
ATOM 1472 C C . LEU B 1 26 ? -12.664 5.047 17.656 1 93.38 26 LEU B C 1
ATOM 1474 O O . LEU B 1 26 ? -13.461 4.227 17.203 1 93.38 26 LEU B O 1
ATOM 1478 N N . LYS B 1 27 ? -13.031 6.141 18.203 1 94.19 27 LYS B N 1
ATOM 1479 C CA . LYS B 1 27 ? -14.438 6.457 18.391 1 94.19 27 LYS B CA 1
ATOM 1480 C C . LYS B 1 27 ? -14.945 7.375 17.281 1 94.19 27 LYS B C 1
ATOM 1482 O O . LYS B 1 27 ? -16.156 7.578 17.141 1 94.19 27 LYS B O 1
ATOM 1487 N N . SER B 1 28 ? -14.047 7.887 16.531 1 94.56 28 SER B N 1
ATOM 1488 C CA . SER B 1 28 ? -14.422 8.727 15.398 1 94.56 28 SER B CA 1
ATOM 1489 C C . SER B 1 28 ? -14.82 7.879 14.188 1 94.56 28 SER B C 1
ATOM 1491 O O . SER B 1 28 ? -14.461 6.703 14.109 1 94.56 28 SER B O 1
ATOM 1493 N N . TRP B 1 29 ? -15.555 8.438 13.312 1 94.5 29 TRP B N 1
ATOM 1494 C CA . TRP B 1 29 ? -15.984 7.727 12.117 1 94.5 29 TRP B CA 1
ATOM 1495 C C . TRP B 1 29 ? -14.789 7.316 11.266 1 94.5 29 TRP B C 1
ATOM 1497 O O . TRP B 1 29 ? -14.672 6.156 10.867 1 94.5 29 TRP B O 1
ATOM 1507 N N . PRO B 1 30 ? -13.883 8.195 11.008 1 95.5 30 PRO B N 1
ATOM 1508 C CA . PRO B 1 30 ? -12.719 7.777 10.227 1 95.5 30 PRO B CA 1
ATOM 1509 C C . PRO B 1 30 ? -11.922 6.66 10.898 1 95.5 30 PRO B C 1
ATOM 1511 O O . PRO B 1 30 ? -11.43 5.754 10.219 1 95.5 30 PRO B O 1
ATOM 1514 N N . GLY B 1 31 ? -11.844 6.73 12.195 1 96.75 31 GLY B N 1
ATOM 1515 C CA . GLY B 1 31 ? -11.141 5.684 12.93 1 96.75 31 GLY B CA 1
ATOM 1516 C C . GLY B 1 31 ? -11.836 4.336 12.844 1 96.75 31 GLY B C 1
ATOM 1517 O O . GLY B 1 31 ? -11.188 3.318 12.586 1 96.75 31 GLY B O 1
ATOM 1518 N N . ILE B 1 32 ? -13.109 4.34 13.055 1 97.38 32 ILE B N 1
ATOM 1519 C CA . ILE B 1 32 ? -13.906 3.117 13.008 1 97.38 32 ILE B CA 1
ATOM 1520 C C . ILE B 1 32 ? -13.805 2.49 11.617 1 97.38 32 ILE B C 1
ATOM 1522 O O . ILE B 1 32 ? -13.617 1.277 11.492 1 97.38 32 ILE B O 1
ATOM 1526 N N . LEU B 1 33 ? -13.93 3.287 10.648 1 97.88 33 LEU B N 1
ATOM 1527 C CA . LEU B 1 33 ? -13.859 2.793 9.273 1 97.88 33 LEU B CA 1
ATOM 1528 C C . LEU B 1 33 ? -12.5 2.156 9 1 97.88 33 LEU B C 1
ATOM 1530 O O . LEU B 1 33 ? -12.422 1.081 8.398 1 97.88 33 LEU B O 1
ATOM 1534 N N . LYS B 1 34 ? -11.461 2.775 9.406 1 98.25 34 LYS B N 1
ATOM 1535 C CA . LYS B 1 34 ? -10.125 2.227 9.195 1 98.25 34 LYS B CA 1
ATOM 1536 C C . LYS B 1 34 ? -9.953 0.902 9.938 1 98.25 34 LYS B C 1
ATOM 1538 O O . LYS B 1 34 ? -9.305 -0.015 9.43 1 98.25 34 LYS B O 1
ATOM 1543 N N . VAL B 1 35 ? -10.5 0.794 11.102 1 98.12 35 VAL B N 1
ATOM 1544 C CA . VAL B 1 35 ? -10.422 -0.443 11.875 1 98.12 35 VAL B CA 1
ATOM 1545 C C . VAL B 1 35 ? -11.148 -1.562 11.125 1 98.12 35 VAL B C 1
ATOM 1547 O O . VAL B 1 35 ? -10.625 -2.674 11.008 1 98.12 35 VAL B O 1
ATOM 1550 N N . LEU B 1 36 ? -12.312 -1.284 10.664 1 98.5 36 LEU B N 1
ATOM 1551 C CA . LEU B 1 36 ? -13.086 -2.27 9.922 1 98.5 36 LEU B CA 1
ATOM 1552 C C . LEU B 1 36 ? -12.352 -2.695 8.656 1 98.5 36 LEU B C 1
ATOM 1554 O O . LEU B 1 36 ? -12.328 -3.881 8.312 1 98.5 36 LEU B O 1
ATOM 1558 N N . GLN B 1 37 ? -11.766 -1.71 7.961 1 98.75 37 GLN B N 1
ATOM 1559 C CA . GLN B 1 37 ? -10.992 -2.006 6.762 1 98.75 37 GLN B CA 1
ATOM 1560 C C . GLN B 1 37 ? -9.836 -2.957 7.078 1 98.75 37 GLN B C 1
ATOM 1562 O O . GLN B 1 37 ? -9.594 -3.914 6.336 1 98.75 37 GLN B O 1
ATOM 1567 N N . VAL B 1 38 ? -9.164 -2.719 8.164 1 98.75 38 VAL B N 1
ATOM 1568 C CA . VAL B 1 38 ? -8 -3.523 8.531 1 98.75 38 VAL B CA 1
ATOM 1569 C C . VAL B 1 38 ? -8.453 -4.922 8.945 1 98.75 38 VAL B C 1
ATOM 1571 O O . VAL B 1 38 ? -7.875 -5.922 8.508 1 98.75 38 VAL B O 1
ATOM 1574 N N . ILE B 1 39 ? -9.477 -5.035 9.75 1 98.62 39 ILE B N 1
ATOM 1575 C CA . ILE B 1 39 ? -9.953 -6.324 10.234 1 98.62 39 ILE B CA 1
ATOM 1576 C C . ILE B 1 39 ? -10.445 -7.168 9.062 1 98.62 39 ILE B C 1
ATOM 1578 O O . ILE B 1 39 ? -10.039 -8.32 8.906 1 98.62 39 ILE B O 1
ATOM 1582 N N . LEU B 1 40 ? -11.273 -6.598 8.273 1 98.75 40 LEU B N 1
ATOM 1583 C CA . LEU B 1 40 ? -11.797 -7.328 7.125 1 98.75 40 LEU B CA 1
ATOM 1584 C C . LEU B 1 40 ? -10.68 -7.637 6.133 1 98.75 40 LEU B C 1
ATOM 1586 O O . LEU B 1 40 ? -10.703 -8.68 5.473 1 98.75 40 LEU B O 1
ATOM 1590 N N . GLY B 1 41 ? -9.727 -6.676 5.973 1 98.75 41 GLY B N 1
ATOM 1591 C CA . GLY B 1 41 ? -8.57 -6.922 5.125 1 98.75 41 GLY B CA 1
ATOM 1592 C C . GLY B 1 41 ? -7.754 -8.117 5.57 1 98.75 41 GLY B C 1
ATOM 1593 O O . GLY B 1 41 ? -7.312 -8.922 4.742 1 98.75 41 GLY B O 1
ATOM 1594 N N . ILE B 1 42 ? -7.555 -8.258 6.875 1 98.62 42 ILE B N 1
ATOM 1595 C CA . ILE B 1 42 ? -6.812 -9.391 7.426 1 98.62 42 ILE B CA 1
ATOM 1596 C C . ILE B 1 42 ? -7.527 -10.695 7.078 1 98.62 42 ILE B C 1
ATOM 1598 O O . ILE B 1 42 ? -6.891 -11.664 6.656 1 98.62 42 ILE B O 1
ATOM 1602 N N . VAL B 1 43 ? -8.797 -10.719 7.234 1 98.19 43 VAL B N 1
ATOM 1603 C CA . VAL B 1 43 ? -9.594 -11.914 6.953 1 98.19 43 VAL B CA 1
ATOM 1604 C C . VAL B 1 43 ? -9.492 -12.266 5.469 1 98.19 43 VAL B C 1
ATOM 1606 O O . VAL B 1 43 ? -9.227 -13.414 5.109 1 98.19 43 VAL B O 1
ATOM 1609 N N . ALA B 1 44 ? -9.664 -11.281 4.574 1 98.38 44 ALA B N 1
ATOM 1610 C CA . ALA B 1 44 ? -9.633 -11.508 3.133 1 98.38 44 ALA B CA 1
ATOM 1611 C C . ALA B 1 44 ? -8.258 -11.984 2.678 1 98.38 44 ALA B C 1
ATOM 1613 O O . ALA B 1 44 ? -8.148 -12.938 1.896 1 98.38 44 ALA B O 1
ATOM 1614 N N . VAL B 1 45 ? -7.219 -11.289 3.162 1 98 45 VAL B N 1
ATOM 1615 C CA . VAL B 1 45 ? -5.859 -11.664 2.801 1 98 45 VAL B CA 1
ATOM 1616 C C . VAL B 1 45 ? -5.543 -13.055 3.348 1 98 45 VAL B C 1
ATOM 1618 O O . VAL B 1 45 ? -4.891 -13.859 2.676 1 98 45 VAL B O 1
ATOM 1621 N N . GLY B 1 46 ? -6.02 -13.352 4.566 1 96.5 46 GLY B N 1
ATOM 1622 C CA . GLY B 1 46 ? -5.805 -14.672 5.141 1 96.5 46 GLY B CA 1
ATOM 1623 C C . GLY B 1 46 ? -6.449 -15.781 4.336 1 96.5 46 GLY B C 1
ATOM 1624 O O . GLY B 1 46 ? -5.82 -16.812 4.078 1 96.5 46 GLY B O 1
ATOM 1625 N N . LEU B 1 47 ? -7.621 -15.57 3.912 1 95.38 47 LEU B N 1
ATOM 1626 C CA . LEU B 1 47 ? -8.352 -16.562 3.121 1 95.38 47 LEU B CA 1
ATOM 1627 C C . LEU B 1 47 ? -7.652 -16.812 1.788 1 95.38 47 LEU B C 1
ATOM 1629 O O . LEU B 1 47 ? -7.355 -17.953 1.442 1 95.38 47 LEU B O 1
ATOM 1633 N N . VAL B 1 48 ? -7.293 -15.781 1.095 1 95.56 48 VAL B N 1
ATOM 1634 C CA . VAL B 1 48 ? -6.766 -15.914 -0.259 1 95.56 48 VAL B CA 1
ATOM 1635 C C . VAL B 1 48 ? -5.312 -16.375 -0.205 1 95.56 48 VAL B C 1
ATOM 1637 O O . VAL B 1 48 ? -4.887 -17.203 -1.021 1 95.56 48 VAL B O 1
ATOM 1640 N N . SER B 1 49 ? -4.574 -15.844 0.762 1 93.69 49 SER B N 1
ATOM 1641 C CA . SER B 1 49 ? -3.17 -16.219 0.863 1 93.69 49 SER B CA 1
ATOM 1642 C C . SER B 1 49 ? -3.018 -17.703 1.186 1 93.69 49 SER B C 1
ATOM 1644 O O . SER B 1 49 ? -2.094 -18.359 0.697 1 93.69 49 SER B O 1
ATOM 1646 N N . TYR B 1 50 ? -3.893 -18.188 2.045 1 91.88 50 TYR B N 1
ATOM 1647 C CA . TYR B 1 50 ? -3.824 -19.609 2.41 1 91.88 50 TYR B CA 1
ATOM 1648 C C . TYR B 1 50 ? -3.963 -20.5 1.18 1 91.88 50 TYR B C 1
ATOM 1650 O O . TYR B 1 50 ? -3.152 -21.391 0.964 1 91.88 50 TYR B O 1
ATOM 1658 N N . TYR B 1 51 ? -4.82 -20.25 0.346 1 88 51 TYR B N 1
ATOM 1659 C CA . TYR B 1 51 ? -5.113 -21.125 -0.784 1 88 51 TYR B CA 1
ATOM 1660 C C . TYR B 1 51 ? -4.18 -20.844 -1.952 1 88 51 TYR B C 1
ATOM 1662 O O . TYR B 1 51 ? -3.828 -21.75 -2.715 1 88 51 TYR B O 1
ATOM 1670 N N . VAL B 1 52 ? -3.795 -19.594 -2.137 1 86.25 52 VAL B N 1
ATOM 1671 C CA . VAL B 1 52 ? -2.822 -19.266 -3.174 1 86.25 52 VAL B CA 1
ATOM 1672 C C . VAL B 1 52 ? -1.5 -19.984 -2.887 1 86.25 52 VAL B C 1
ATOM 1674 O O . VAL B 1 52 ? -0.854 -20.5 -3.799 1 86.25 52 VAL B O 1
ATOM 1677 N N . ASN B 1 53 ? -1.079 -19.984 -1.62 1 80.38 53 ASN B N 1
ATOM 1678 C CA . ASN B 1 53 ? 0.181 -20.625 -1.253 1 80.38 53 ASN B CA 1
ATOM 1679 C C . ASN B 1 53 ? 0.105 -22.141 -1.397 1 80.38 53 ASN B C 1
ATOM 1681 O O . ASN B 1 53 ? 1.086 -22.781 -1.779 1 80.38 53 ASN B O 1
ATOM 1685 N N . ARG B 1 54 ? -1.011 -22.641 -1.083 1 78.56 54 ARG B N 1
ATOM 1686 C CA . ARG B 1 54 ? -1.186 -24.078 -1.138 1 78.56 54 ARG B CA 1
ATOM 1687 C C . ARG B 1 54 ? -1.313 -24.562 -2.578 1 78.56 54 ARG B C 1
ATOM 1689 O O . ARG B 1 54 ? -0.837 -25.641 -2.92 1 78.56 54 ARG B O 1
ATOM 1696 N N . TYR B 1 55 ? -1.834 -23.734 -3.426 1 77.94 55 TYR B N 1
ATOM 1697 C CA . TYR B 1 55 ? -2.115 -24.141 -4.797 1 77.94 55 TYR B CA 1
ATOM 1698 C C . TYR B 1 55 ? -1.515 -23.156 -5.797 1 77.94 55 TYR B C 1
ATOM 1700 O O . TYR B 1 55 ? -2.168 -22.781 -6.77 1 77.94 55 TYR B O 1
ATOM 1708 N N . LEU B 1 56 ? -0.344 -22.688 -5.488 1 72.62 56 LEU B N 1
ATOM 1709 C CA . LEU B 1 56 ? 0.326 -21.672 -6.301 1 72.62 56 LEU B CA 1
ATOM 1710 C C . LEU B 1 56 ? 0.358 -22.094 -7.766 1 72.62 56 LEU B C 1
ATOM 1712 O O . LEU B 1 56 ? 0.189 -21.25 -8.656 1 72.62 56 LEU B O 1
ATOM 1716 N N . GLY B 1 57 ? 0.483 -23.328 -8.055 1 73.69 57 GLY B N 1
ATOM 1717 C CA . GLY B 1 57 ? 0.509 -23.844 -9.414 1 73.69 57 GLY B CA 1
ATOM 1718 C C . GLY B 1 57 ? -0.831 -23.734 -10.117 1 73.69 57 GLY B C 1
ATOM 1719 O O . GLY B 1 57 ? -0.902 -23.828 -11.344 1 73.69 57 GLY B O 1
ATOM 1720 N N . TYR B 1 58 ? -1.868 -23.484 -9.398 1 75 58 TYR B N 1
ATOM 1721 C CA . TYR B 1 58 ? -3.215 -23.438 -9.961 1 75 58 TYR B CA 1
ATOM 1722 C C . TYR B 1 58 ? -3.809 -22.031 -9.82 1 75 58 TYR B C 1
ATOM 1724 O O . TYR B 1 58 ? -4.949 -21.797 -10.227 1 75 58 TYR B O 1
ATOM 1732 N N . THR B 1 59 ? -3.012 -21.172 -9.289 1 77.88 59 THR B N 1
ATOM 1733 C CA . THR B 1 59 ? -3.48 -19.812 -9.094 1 77.88 59 THR B CA 1
ATOM 1734 C C . THR B 1 59 ? -3.568 -19.062 -10.422 1 77.88 59 THR B C 1
ATOM 1736 O O . THR B 1 59 ? -2.678 -19.188 -11.266 1 77.88 59 THR B O 1
ATOM 1739 N N . GLN B 1 60 ? -4.668 -18.281 -10.539 1 80.38 60 GLN B N 1
ATOM 1740 C CA . GLN B 1 60 ? -4.902 -17.516 -11.758 1 80.38 60 GLN B CA 1
ATOM 1741 C C . GLN B 1 60 ? -4.672 -16.031 -11.531 1 80.38 60 GLN B C 1
ATOM 1743 O O . GLN B 1 60 ? -4.438 -15.594 -10.406 1 80.38 60 GLN B O 1
ATOM 1748 N N . THR B 1 61 ? -4.863 -15.328 -12.648 1 86.31 61 THR B N 1
ATOM 1749 C CA . THR B 1 61 ? -4.566 -13.898 -12.672 1 86.31 61 THR B CA 1
ATOM 1750 C C . THR B 1 61 ? -5.516 -13.133 -11.758 1 86.31 61 THR B C 1
ATOM 1752 O O . THR B 1 61 ? -5.082 -12.273 -10.992 1 86.31 61 THR B O 1
ATOM 1755 N N . PRO B 1 62 ? -6.789 -13.43 -11.719 1 92.12 62 PRO B N 1
ATOM 1756 C CA . PRO B 1 62 ? -7.688 -12.648 -10.859 1 92.12 62 PRO B CA 1
ATOM 1757 C C . PRO B 1 62 ? -7.418 -12.875 -9.367 1 92.12 62 PRO B C 1
ATOM 1759 O O . PRO B 1 62 ? -7.586 -11.953 -8.562 1 92.12 62 PRO B O 1
ATOM 1762 N N . GLU B 1 63 ? -7.027 -14.055 -8.953 1 93.56 63 GLU B N 1
ATOM 1763 C CA . GLU B 1 63 ? -6.684 -14.328 -7.562 1 93.56 63 GLU B CA 1
ATOM 1764 C C . GLU B 1 63 ? -5.457 -13.523 -7.133 1 93.56 63 GLU B C 1
ATOM 1766 O O . GLU B 1 63 ? -5.422 -12.977 -6.031 1 93.56 63 GLU B O 1
ATOM 1771 N N . LEU B 1 64 ? -4.52 -13.516 -8.047 1 93.19 64 LEU B N 1
ATOM 1772 C CA . LEU B 1 64 ? -3.299 -12.766 -7.758 1 93.19 64 LEU B CA 1
ATOM 1773 C C . LEU B 1 64 ? -3.582 -11.273 -7.691 1 93.19 64 LEU B C 1
ATOM 1775 O O . LEU B 1 64 ? -3.078 -10.578 -6.805 1 93.19 64 LEU B O 1
ATOM 1779 N N . PHE B 1 65 ? -4.309 -10.836 -8.617 1 95.69 65 PHE B N 1
ATOM 1780 C CA . PHE B 1 65 ? -4.672 -9.422 -8.648 1 95.69 65 PHE B CA 1
ATOM 1781 C C . PHE B 1 65 ? -5.387 -9.016 -7.363 1 95.69 65 PHE B C 1
ATOM 1783 O O . PHE B 1 65 ? -5.086 -7.977 -6.781 1 95.69 65 PHE B O 1
ATOM 1790 N N . PHE B 1 66 ? -6.324 -9.789 -6.945 1 97.94 66 PHE B N 1
ATOM 1791 C CA . PHE B 1 66 ? -7.051 -9.523 -5.711 1 97.94 66 PHE B CA 1
ATOM 1792 C C . PHE B 1 66 ? -6.102 -9.492 -4.52 1 97.94 66 PHE B C 1
ATOM 1794 O O . PHE B 1 66 ? -6.176 -8.586 -3.682 1 97.94 66 PHE B O 1
ATOM 1801 N N . LEU B 1 67 ? -5.277 -10.461 -4.453 1 97.19 67 LEU B N 1
ATOM 1802 C CA . LEU B 1 67 ? -4.348 -10.547 -3.332 1 97.19 67 LEU B CA 1
ATOM 1803 C C . LEU B 1 67 ? -3.422 -9.328 -3.299 1 97.19 67 LEU B C 1
ATOM 1805 O O . LEU B 1 67 ? -3.135 -8.789 -2.229 1 97.19 67 LEU B O 1
ATOM 1809 N N . LEU B 1 68 ? -2.969 -8.859 -4.41 1 97.31 68 LEU B N 1
ATOM 1810 C CA . LEU B 1 68 ? -2.094 -7.695 -4.508 1 97.31 68 LEU B CA 1
ATOM 1811 C C . LEU B 1 68 ? -2.789 -6.445 -3.98 1 97.31 68 LEU B C 1
ATOM 1813 O O . LEU B 1 68 ? -2.211 -5.695 -3.191 1 97.31 68 LEU B O 1
ATOM 1817 N N . MET B 1 69 ? -4.004 -6.281 -4.395 1 98.69 69 MET B N 1
ATOM 1818 C CA . MET B 1 69 ? -4.734 -5.098 -3.951 1 98.69 69 MET B CA 1
ATOM 1819 C C . MET B 1 69 ? -5.094 -5.199 -2.473 1 98.69 69 MET B C 1
ATOM 1821 O O . MET B 1 69 ? -4.992 -4.219 -1.734 1 98.69 69 MET B O 1
ATOM 1825 N N . ALA B 1 70 ? -5.473 -6.355 -2.082 1 98.75 70 ALA B N 1
ATOM 1826 C CA . ALA B 1 70 ? -5.879 -6.555 -0.692 1 98.75 70 ALA B CA 1
ATOM 1827 C C . ALA B 1 70 ? -4.715 -6.305 0.26 1 98.75 70 ALA B C 1
ATOM 1829 O O . ALA B 1 70 ? -4.867 -5.617 1.271 1 98.75 70 ALA B O 1
ATOM 1830 N N . VAL B 1 71 ? -3.57 -6.793 -0.042 1 98.44 71 VAL B N 1
ATOM 1831 C CA . VAL B 1 71 ? -2.408 -6.605 0.822 1 98.44 71 VAL B CA 1
ATOM 1832 C C . VAL B 1 71 ? -1.975 -5.145 0.797 1 98.44 71 VAL B C 1
ATOM 1834 O O . VAL B 1 71 ? -1.638 -4.57 1.837 1 98.44 71 VAL B O 1
ATOM 1837 N N . THR B 1 72 ? -2 -4.578 -0.375 1 98.69 72 THR B N 1
ATOM 1838 C CA . THR B 1 72 ? -1.589 -3.189 -0.54 1 98.69 72 THR B CA 1
ATOM 1839 C C . THR B 1 72 ? -2.406 -2.271 0.365 1 98.69 72 THR B C 1
ATOM 1841 O O . THR B 1 72 ? -1.844 -1.488 1.135 1 98.69 72 THR B O 1
ATOM 1844 N N . PHE B 1 73 ? -3.668 -2.404 0.332 1 98.75 73 PHE B N 1
ATOM 1845 C CA . PHE B 1 73 ? -4.508 -1.447 1.042 1 98.75 73 PHE B CA 1
ATOM 1846 C C . PHE B 1 73 ? -4.719 -1.879 2.488 1 98.75 73 PHE B C 1
ATOM 1848 O O . PHE B 1 73 ? -5.086 -1.065 3.338 1 98.75 73 PHE B O 1
ATOM 1855 N N . LEU B 1 74 ? -4.465 -3.182 2.768 1 98.75 74 LEU B N 1
ATOM 1856 C CA . LEU B 1 74 ? -4.387 -3.594 4.164 1 98.75 74 LEU B CA 1
ATOM 1857 C C . LEU B 1 74 ? -3.199 -2.938 4.859 1 98.75 74 LEU B C 1
ATOM 1859 O O . LEU B 1 74 ? -3.348 -2.355 5.938 1 98.75 74 LEU B O 1
ATOM 1863 N N . VAL B 1 75 ? -2.039 -3.016 4.25 1 98.56 75 VAL B N 1
ATOM 1864 C CA . VAL B 1 75 ? -0.82 -2.457 4.828 1 98.56 75 VAL B CA 1
ATOM 1865 C C . VAL B 1 75 ? -0.944 -0.939 4.926 1 98.56 75 VAL B C 1
ATOM 1867 O O . VAL B 1 75 ? -0.654 -0.353 5.973 1 98.56 75 VAL B O 1
ATOM 1870 N N . GLY B 1 76 ? -1.441 -0.308 3.871 1 98.44 76 GLY B N 1
ATOM 1871 C CA . GLY B 1 76 ? -1.611 1.137 3.889 1 98.44 76 GLY B CA 1
ATOM 1872 C C . GLY B 1 76 ? -2.553 1.614 4.98 1 98.44 76 GLY B C 1
ATOM 1873 O O . GLY B 1 76 ? -2.242 2.562 5.703 1 98.44 76 GLY B O 1
ATOM 1874 N N . SER B 1 77 ? -3.676 1.022 5.082 1 98.69 77 SER B N 1
ATOM 1875 C CA . SER B 1 77 ? -4.66 1.405 6.09 1 98.69 77 SER B CA 1
ATOM 1876 C C . SER B 1 77 ? -4.145 1.126 7.496 1 98.69 77 SER B C 1
ATOM 1878 O O . SER B 1 77 ? -4.434 1.88 8.43 1 98.69 77 SER B O 1
ATOM 1880 N N . PHE B 1 78 ? -3.439 0.061 7.637 1 98.5 78 PHE B N 1
ATOM 1881 C CA . PHE B 1 78 ? -2.85 -0.249 8.938 1 98.5 78 PHE B CA 1
ATOM 1882 C C . PHE B 1 78 ? -1.852 0.827 9.344 1 98.5 78 PHE B C 1
ATOM 1884 O O . PHE B 1 78 ? -1.836 1.258 10.5 1 98.5 78 PHE B O 1
ATOM 1891 N N . LEU B 1 79 ? -0.998 1.261 8.422 1 97.94 79 LEU B N 1
ATOM 1892 C CA . LEU B 1 79 ? 0.007 2.271 8.734 1 97.94 79 LEU B CA 1
ATOM 1893 C C . LEU B 1 79 ? -0.65 3.611 9.055 1 97.94 79 LEU B C 1
ATOM 1895 O O . LEU B 1 79 ? -0.187 4.34 9.938 1 97.94 79 LEU B O 1
ATOM 1899 N N . LEU B 1 80 ? -1.72 3.936 8.289 1 97.88 80 LEU B N 1
ATOM 1900 C CA . LEU B 1 80 ? -2.477 5.145 8.586 1 97.88 80 LEU B CA 1
ATOM 1901 C C . LEU B 1 80 ? -3.096 5.07 9.984 1 97.88 80 LEU B C 1
ATOM 1903 O O . LEU B 1 80 ? -2.992 6.02 10.766 1 97.88 80 LEU B O 1
ATOM 1907 N N . LEU B 1 81 ? -3.688 3.951 10.289 1 97.5 81 LEU B N 1
ATOM 1908 C CA . LEU B 1 81 ? -4.312 3.738 11.586 1 97.5 81 LEU B CA 1
ATOM 1909 C C . LEU B 1 81 ? -3.275 3.779 12.703 1 97.5 81 LEU B C 1
ATOM 1911 O O . LEU B 1 81 ? -3.492 4.418 13.742 1 97.5 81 LEU B O 1
ATOM 1915 N N . LEU B 1 82 ? -2.188 3.109 12.492 1 96.88 82 LEU B N 1
ATOM 1916 C CA . LEU B 1 82 ? -1.103 3.072 13.469 1 96.88 82 LEU B CA 1
ATOM 1917 C C . LEU B 1 82 ? -0.584 4.477 13.758 1 96.88 82 LEU B C 1
ATOM 1919 O O . LEU B 1 82 ? -0.37 4.836 14.914 1 96.88 82 LEU B O 1
ATOM 1923 N N . SER B 1 83 ? -0.384 5.281 12.75 1 97 83 SER B N 1
ATOM 1924 C CA . SER B 1 83 ? 0.123 6.645 12.898 1 97 83 SER B CA 1
ATOM 1925 C C . SER B 1 83 ? -0.846 7.512 13.695 1 97 83 SER B C 1
ATOM 1927 O O . SER B 1 83 ? -0.426 8.297 14.547 1 97 83 SER B O 1
ATOM 1929 N N . CYS B 1 84 ? -2.127 7.355 13.414 1 96.19 84 CYS B N 1
ATOM 1930 C CA . CYS B 1 84 ? -3.141 8.164 14.086 1 96.19 84 CYS B CA 1
ATOM 1931 C C . CYS B 1 84 ? -3.293 7.742 15.539 1 96.19 84 CYS B C 1
ATOM 1933 O O . CYS B 1 84 ? -3.68 8.547 16.391 1 96.19 84 CYS B O 1
ATOM 1935 N N . LEU B 1 85 ? -2.949 6.535 15.859 1 94.56 85 LEU B N 1
ATOM 1936 C CA . LEU B 1 85 ? -3.051 6.035 17.234 1 94.56 85 LEU B CA 1
ATOM 1937 C C . LEU B 1 85 ? -1.83 6.438 18.047 1 94.56 85 LEU B C 1
ATOM 1939 O O . LEU B 1 85 ? -1.943 6.707 19.25 1 94.56 85 LEU B O 1
ATOM 1943 N N . ILE B 1 86 ? -0.671 6.504 17.359 1 93.88 86 ILE B N 1
ATOM 1944 C CA . ILE B 1 86 ? 0.578 6.801 18.062 1 93.88 86 ILE B CA 1
ATOM 1945 C C . ILE B 1 86 ? 0.676 8.305 18.328 1 93.88 86 ILE B C 1
ATOM 1947 O O . ILE B 1 86 ? 1.279 8.727 19.312 1 93.88 86 ILE B O 1
ATOM 1951 N N . SER B 1 87 ? 0.06 9.094 17.453 1 92.62 87 SER B N 1
ATOM 1952 C CA . SER B 1 87 ? 0.179 10.547 17.531 1 92.62 87 SER B CA 1
ATOM 1953 C C . SER B 1 87 ? -1.181 11.219 17.391 1 92.62 87 SER B C 1
ATOM 1955 O O . SER B 1 87 ? -1.816 11.133 16.344 1 92.62 87 SER B O 1
ATOM 1957 N N . ILE B 1 88 ? -1.543 11.914 18.375 1 89.88 88 ILE B N 1
ATOM 1958 C CA . ILE B 1 88 ? -2.809 12.648 18.375 1 89.88 88 ILE B CA 1
ATOM 1959 C C . ILE B 1 88 ? -2.789 13.711 17.281 1 89.88 88 ILE B C 1
ATOM 1961 O O . ILE B 1 88 ? -3.766 13.867 16.547 1 89.88 88 ILE B O 1
ATOM 1965 N N . SER B 1 89 ? -1.719 14.422 17.141 1 91.25 89 SER B N 1
ATOM 1966 C CA . SER B 1 89 ? -1.61 15.5 16.156 1 91.25 89 SER B CA 1
ATOM 1967 C C . SER B 1 89 ? -1.704 14.969 14.734 1 91.25 89 SER B C 1
ATOM 1969 O O . SER B 1 89 ? -2.246 15.633 13.852 1 91.25 89 SER B O 1
ATOM 1971 N N . THR B 1 90 ? -1.208 13.758 14.539 1 93.62 90 THR B N 1
ATOM 1972 C CA . THR B 1 90 ? -1.23 13.188 13.195 1 93.62 90 THR B CA 1
ATOM 1973 C C . THR B 1 90 ? -2.666 12.969 12.727 1 93.62 90 THR B C 1
ATOM 1975 O O . THR B 1 90 ? -2.994 13.258 11.57 1 93.62 90 THR B O 1
ATOM 1978 N N . ALA B 1 91 ? -3.537 12.523 13.609 1 93.19 91 ALA B N 1
ATOM 1979 C CA . ALA B 1 91 ? -4.93 12.281 13.242 1 93.19 91 ALA B CA 1
ATOM 1980 C C . ALA B 1 91 ? -5.602 13.57 12.766 1 93.19 91 ALA B C 1
ATOM 1982 O O . ALA B 1 91 ? -6.312 13.57 11.758 1 93.19 91 ALA B O 1
ATOM 1983 N N . SER B 1 92 ? -5.352 14.633 13.422 1 91.94 92 SER B N 1
ATOM 1984 C CA . SER B 1 92 ? -5.961 15.914 13.094 1 91.94 92 SER B CA 1
ATOM 1985 C C . SER B 1 92 ? -5.32 16.531 11.852 1 91.94 92 SER B C 1
ATOM 1987 O O . SER B 1 92 ? -6.016 17.109 11.016 1 91.94 92 SER B O 1
ATOM 1989 N N . ILE B 1 93 ? -4.023 16.375 11.68 1 92.62 93 ILE B N 1
ATOM 1990 C CA . ILE B 1 93 ? -3.275 17.047 10.625 1 92.62 93 ILE B CA 1
ATOM 1991 C C . ILE B 1 93 ? -3.486 16.312 9.297 1 92.62 93 ILE B C 1
ATOM 1993 O O . ILE B 1 93 ? -3.736 16.953 8.266 1 92.62 93 ILE B O 1
ATOM 1997 N N . ILE B 1 94 ? -3.436 15 9.328 1 93.5 94 ILE B N 1
ATOM 1998 C CA . ILE B 1 94 ? -3.502 14.227 8.094 1 93.5 94 ILE B CA 1
ATOM 1999 C C . ILE B 1 94 ? -4.898 14.344 7.484 1 93.5 94 ILE B C 1
ATOM 2001 O O . ILE B 1 94 ? -5.055 14.305 6.266 1 93.5 94 ILE B O 1
ATOM 2005 N N . SER B 1 95 ? -5.945 14.555 8.367 1 91.5 95 SER B N 1
ATOM 2006 C CA . SER B 1 95 ? -7.324 14.664 7.906 1 91.5 95 SER B CA 1
ATOM 2007 C C . SER B 1 95 ? -7.527 15.914 7.059 1 91.5 95 SER B C 1
ATOM 2009 O O . SER B 1 95 ? -8.5 16.016 6.312 1 91.5 95 SER B O 1
ATOM 2011 N N . LYS B 1 96 ? -6.555 16.766 7.102 1 91.44 96 LYS B N 1
ATOM 2012 C CA . LYS B 1 96 ? -6.648 18.031 6.379 1 91.44 96 LYS B CA 1
ATOM 2013 C C . LYS B 1 96 ? -5.859 17.984 5.074 1 91.44 96 LYS B C 1
ATOM 2015 O O . LYS B 1 96 ? -5.797 18.969 4.34 1 91.44 96 LYS B O 1
ATOM 2020 N N . THR B 1 97 ? -5.387 16.906 4.781 1 94.25 97 THR B N 1
ATOM 2021 C CA . THR B 1 97 ? -4.613 16.766 3.551 1 94.25 97 THR B CA 1
ATOM 2022 C C . THR B 1 97 ? -5.426 16.031 2.484 1 94.25 97 THR B C 1
ATOM 2024 O O . THR B 1 97 ? -6.32 15.25 2.807 1 94.25 97 THR B O 1
ATOM 2027 N N . ILE B 1 98 ? -5.051 16.312 1.261 1 95.62 98 ILE B N 1
ATOM 2028 C CA . ILE B 1 98 ? -5.727 15.633 0.16 1 95.62 98 ILE B CA 1
ATOM 2029 C C . ILE B 1 98 ? -5.285 14.172 0.101 1 95.62 98 ILE B C 1
ATOM 2031 O O . ILE B 1 98 ? -5.891 13.359 -0.601 1 95.62 98 ILE B O 1
ATOM 2035 N N . HIS B 1 99 ? -4.191 13.812 0.79 1 96.12 99 HIS B N 1
ATOM 2036 C CA . HIS B 1 99 ? -3.648 12.461 0.748 1 96.12 99 HIS B CA 1
ATOM 2037 C C . HIS B 1 99 ? -4.699 11.43 1.151 1 96.12 99 HIS B C 1
ATOM 2039 O O . HIS B 1 99 ? -4.793 10.359 0.545 1 96.12 99 HIS B O 1
ATOM 2045 N N . GLU B 1 100 ? -5.547 11.703 2.143 1 97.5 100 GLU B N 1
ATOM 2046 C CA . GLU B 1 100 ? -6.566 10.758 2.582 1 97.5 100 GLU B CA 1
ATOM 2047 C C . GLU B 1 100 ? -7.621 10.539 1.501 1 97.5 100 GLU B C 1
ATOM 2049 O O . GLU B 1 100 ? -8.086 9.414 1.295 1 97.5 100 GLU B O 1
ATOM 2054 N N . VAL B 1 101 ? -7.977 11.594 0.871 1 97.44 101 VAL B N 1
ATOM 2055 C CA . VAL B 1 101 ? -8.977 11.484 -0.189 1 97.44 101 VAL B CA 1
ATOM 2056 C C . VAL B 1 101 ? -8.43 10.641 -1.334 1 97.44 101 VAL B C 1
ATOM 2058 O O . VAL B 1 101 ? -9.102 9.719 -1.812 1 97.44 101 VAL B O 1
ATOM 2061 N N . VAL B 1 102 ? -7.242 10.961 -1.752 1 97.56 102 VAL B N 1
ATOM 2062 C CA . VAL B 1 102 ? -6.594 10.258 -2.85 1 97.56 102 VAL B CA 1
ATOM 2063 C C . VAL B 1 102 ? -6.41 8.789 -2.48 1 97.56 102 VAL B C 1
ATOM 2065 O O . VAL B 1 102 ? -6.711 7.895 -3.279 1 97.56 102 VAL B O 1
ATOM 2068 N N . TYR B 1 103 ? -5.934 8.531 -1.272 1 98.44 103 TYR B N 1
ATOM 2069 C CA . TYR B 1 103 ? -5.676 7.168 -0.824 1 98.44 103 TYR B CA 1
ATOM 2070 C C . TYR B 1 103 ? -6.957 6.344 -0.821 1 98.44 103 TYR B C 1
ATOM 2072 O O . TYR B 1 103 ? -7.016 5.27 -1.427 1 98.44 103 TYR B O 1
ATOM 2080 N N . HIS B 1 104 ? -7.984 6.816 -0.14 1 98.69 104 HIS B N 1
ATOM 2081 C CA . HIS B 1 104 ? -9.219 6.051 -0.026 1 98.69 104 HIS B CA 1
ATOM 2082 C C . HIS B 1 104 ? -9.938 5.961 -1.369 1 98.69 104 HIS B C 1
ATOM 2084 O O . HIS B 1 104 ? -10.586 4.953 -1.666 1 98.69 104 HIS B O 1
ATOM 2090 N N . GLY B 1 105 ? -9.859 6.98 -2.156 1 98.56 105 GLY B N 1
ATOM 2091 C CA . GLY B 1 105 ? -10.445 6.93 -3.484 1 98.56 105 GLY B CA 1
ATOM 2092 C C . GLY B 1 105 ? -9.852 5.844 -4.363 1 98.56 105 GLY B C 1
ATOM 2093 O O . GLY B 1 105 ? -10.578 5.051 -4.957 1 98.56 105 GLY B O 1
ATOM 2094 N N . PHE B 1 106 ? -8.531 5.797 -4.434 1 98.5 106 PHE B N 1
ATOM 2095 C CA . PHE B 1 106 ? -7.855 4.77 -5.219 1 98.5 106 PHE B CA 1
ATOM 2096 C C . PHE B 1 106 ? -8.117 3.385 -4.633 1 98.5 106 PHE B C 1
ATOM 2098 O O . PHE B 1 106 ? -8.281 2.414 -5.375 1 98.5 106 PHE B O 1
ATOM 2105 N N . ALA B 1 107 ? -8.094 3.334 -3.291 1 98.75 107 ALA B N 1
ATOM 2106 C CA . ALA B 1 107 ? -8.391 2.057 -2.645 1 98.75 107 ALA B CA 1
ATOM 2107 C C . ALA B 1 107 ? -9.773 1.549 -3.039 1 98.75 107 ALA B C 1
ATOM 2109 O O . ALA B 1 107 ? -9.953 0.356 -3.297 1 98.75 107 ALA B O 1
ATOM 2110 N N . PHE B 1 108 ? -10.766 2.43 -3.113 1 98.81 108 PHE B N 1
ATOM 2111 C CA . PHE B 1 108 ? -12.117 2.064 -3.516 1 98.81 108 PHE B CA 1
ATOM 2112 C C . PHE B 1 108 ? -12.117 1.467 -4.918 1 98.81 108 PHE B C 1
ATOM 2114 O O . PHE B 1 108 ? -12.602 0.353 -5.125 1 98.81 108 PHE B O 1
ATOM 2121 N N . VAL B 1 109 ? -11.516 2.131 -5.82 1 98.81 109 VAL B N 1
ATOM 2122 C CA . VAL B 1 109 ? -11.594 1.764 -7.234 1 98.81 109 VAL B CA 1
ATOM 2123 C C . VAL B 1 109 ? -10.828 0.462 -7.473 1 98.81 109 VAL B C 1
ATOM 2125 O O . VAL B 1 109 ? -11.336 -0.453 -8.125 1 98.81 109 VAL B O 1
ATOM 2128 N N . LEU B 1 110 ? -9.656 0.382 -6.922 1 98.69 110 LEU B N 1
ATOM 2129 C CA . LEU B 1 110 ? -8.82 -0.779 -7.195 1 98.69 110 LEU B CA 1
ATOM 2130 C C . LEU B 1 110 ? -9.344 -2.014 -6.473 1 98.69 110 LEU B C 1
ATOM 2132 O O . LEU B 1 110 ? -9.305 -3.121 -7.016 1 98.69 110 LEU B O 1
ATOM 2136 N N . TYR B 1 111 ? -9.812 -1.819 -5.238 1 98.69 111 TYR B N 1
ATOM 2137 C CA . TYR B 1 111 ? -10.398 -2.934 -4.508 1 98.69 111 TYR B CA 1
ATOM 2138 C C . TYR B 1 111 ? -11.672 -3.43 -5.191 1 98.69 111 TYR B C 1
ATOM 2140 O O . TYR B 1 111 ? -11.922 -4.637 -5.242 1 98.69 111 TYR B O 1
ATOM 2148 N N . LEU B 1 112 ? -12.477 -2.525 -5.672 1 98.75 112 LEU B N 1
ATOM 2149 C CA . LEU B 1 112 ? -13.703 -2.889 -6.375 1 98.75 112 LEU B CA 1
ATOM 2150 C C . LEU B 1 112 ? -13.391 -3.707 -7.625 1 98.75 112 LEU B C 1
ATOM 2152 O O . LEU B 1 112 ? -13.992 -4.758 -7.848 1 98.75 112 LEU B O 1
ATOM 2156 N N . ALA B 1 113 ? -12.477 -3.188 -8.422 1 98.69 113 ALA B N 1
ATOM 2157 C CA . ALA B 1 113 ? -12.07 -3.883 -9.641 1 98.69 113 ALA B CA 1
ATOM 2158 C C . ALA B 1 113 ? -11.547 -5.281 -9.328 1 98.69 113 ALA B C 1
ATOM 2160 O O . ALA B 1 113 ? -11.906 -6.254 -9.992 1 98.69 113 ALA B O 1
ATOM 2161 N N . ALA B 1 114 ? -10.656 -5.391 -8.32 1 98.62 114 ALA B N 1
ATOM 2162 C CA . ALA B 1 114 ? -10.07 -6.68 -7.957 1 98.62 114 ALA B CA 1
ATOM 2163 C C . ALA B 1 114 ? -11.133 -7.645 -7.449 1 98.62 114 ALA B C 1
ATOM 2165 O O . ALA B 1 114 ? -11.109 -8.836 -7.777 1 98.62 114 ALA B O 1
ATOM 2166 N N . SER B 1 115 ? -12.07 -7.156 -6.625 1 98.69 115 SER B N 1
ATOM 2167 C CA . SER B 1 115 ? -13.109 -7.996 -6.047 1 98.69 115 SER B CA 1
ATOM 2168 C C . SER B 1 115 ? -14.078 -8.492 -7.117 1 98.69 115 SER B C 1
ATOM 2170 O O . SER B 1 115 ? -14.477 -9.656 -7.105 1 98.69 115 SER B O 1
ATOM 2172 N N . LEU B 1 116 ? -14.414 -7.613 -8.008 1 98.5 116 LEU B N 1
ATOM 2173 C CA . LEU B 1 116 ? -15.289 -8.008 -9.102 1 98.5 116 LEU B CA 1
ATOM 2174 C C . LEU B 1 116 ? -14.602 -9.023 -10.016 1 98.5 116 LEU B C 1
ATOM 2176 O O . LEU B 1 116 ? -15.219 -9.992 -10.453 1 98.5 116 LEU B O 1
ATOM 2180 N N . ALA B 1 117 ? -13.391 -8.773 -10.383 1 97.75 117 ALA B N 1
ATOM 2181 C CA . ALA B 1 117 ? -12.641 -9.711 -11.211 1 97.75 117 ALA B CA 1
ATOM 2182 C C . ALA B 1 117 ? -12.602 -11.102 -10.578 1 97.75 117 ALA B C 1
ATOM 2184 O O . ALA B 1 117 ? -12.781 -12.109 -11.266 1 97.75 117 ALA B O 1
ATOM 2185 N N . LEU B 1 118 ? -12.344 -11.148 -9.266 1 97 118 LEU B N 1
ATOM 2186 C CA . LEU B 1 118 ? -12.281 -12.422 -8.562 1 97 118 LEU B CA 1
ATOM 2187 C C . LEU B 1 118 ? -13.656 -13.078 -8.5 1 97 118 LEU B C 1
ATOM 2189 O O . LEU B 1 118 ? -13.789 -14.289 -8.695 1 97 118 LEU B O 1
ATOM 2193 N N . LEU B 1 119 ? -14.672 -12.312 -8.242 1 96.81 119 LEU B N 1
ATOM 2194 C CA . LEU B 1 119 ? -16.031 -12.805 -8.172 1 96.81 119 LEU B CA 1
ATOM 2195 C C . LEU B 1 119 ? -16.469 -13.406 -9.5 1 96.81 119 LEU B C 1
ATOM 2197 O O . LEU B 1 119 ? -17.078 -14.484 -9.531 1 96.81 119 LEU B O 1
ATOM 2201 N N . ILE B 1 120 ? -16.188 -12.688 -10.555 1 96.56 120 ILE B N 1
ATOM 2202 C CA . ILE B 1 120 ? -16.547 -13.141 -11.891 1 96.56 120 ILE B CA 1
ATOM 2203 C C . ILE B 1 120 ? -15.781 -14.43 -12.219 1 96.56 120 ILE B C 1
ATOM 2205 O O . ILE B 1 120 ? -16.359 -15.383 -12.742 1 96.56 120 ILE B O 1
ATOM 2209 N N . GLU B 1 121 ? -14.516 -14.469 -11.883 1 93.56 121 GLU B N 1
ATOM 2210 C CA . GLU B 1 121 ? -13.695 -15.648 -12.148 1 93.56 121 GLU B CA 1
ATOM 2211 C C . GLU B 1 121 ? -14.227 -16.875 -11.406 1 93.56 121 GLU B C 1
ATOM 2213 O O . GLU B 1 121 ? -14.336 -17.953 -11.977 1 93.56 121 GLU B O 1
ATOM 2218 N N . VAL B 1 122 ? -14.508 -16.719 -10.148 1 92.38 122 VAL B N 1
ATOM 2219 C CA . VAL B 1 122 ? -14.938 -17.828 -9.305 1 92.38 122 VAL B CA 1
ATOM 2220 C C . VAL B 1 122 ? -16.297 -18.344 -9.789 1 92.38 122 VAL B C 1
ATOM 2222 O O . VAL B 1 122 ? -16.547 -19.547 -9.758 1 92.38 122 VAL B O 1
ATOM 2225 N N . ASN B 1 123 ? -17.141 -17.5 -10.242 1 92 123 ASN B N 1
ATOM 2226 C CA . ASN B 1 123 ? -18.469 -17.906 -10.695 1 92 123 ASN B CA 1
ATOM 2227 C C . ASN B 1 123 ? -18.422 -18.484 -12.102 1 92 123 ASN B C 1
ATOM 2229 O O . ASN B 1 123 ? -19.172 -19.406 -12.422 1 92 123 ASN B O 1
ATOM 2233 N N . HIS B 1 124 ? -17.578 -17.969 -12.969 1 89.81 124 HIS B N 1
ATOM 2234 C CA . HIS B 1 124 ? -17.5 -18.422 -14.352 1 89.81 124 HIS B CA 1
ATOM 2235 C C . HIS B 1 124 ? -16.734 -19.734 -14.461 1 89.81 124 HIS B C 1
ATOM 2237 O O . HIS B 1 124 ? -17.016 -20.547 -15.336 1 89.81 124 HIS B O 1
ATOM 2243 N N . ASN B 1 125 ? -15.75 -19.875 -13.648 1 82.56 125 ASN B N 1
ATOM 2244 C CA . ASN B 1 125 ? -14.914 -21.062 -13.703 1 82.56 125 ASN B CA 1
ATOM 2245 C C . ASN B 1 125 ? -15.148 -21.969 -12.492 1 82.56 125 ASN B C 1
ATOM 2247 O O . ASN B 1 125 ? -14.195 -22.516 -11.93 1 82.56 125 ASN B O 1
ATOM 2251 N N . LYS B 1 126 ? -16.391 -22.078 -12.148 1 83.31 126 LYS B N 1
ATOM 2252 C CA . LYS B 1 126 ? -16.75 -22.859 -10.961 1 83.31 126 LYS B CA 1
ATOM 2253 C C . LYS B 1 126 ? -16.297 -24.312 -11.094 1 83.31 126 LYS B C 1
ATOM 2255 O O . LYS B 1 126 ? -15.852 -24.922 -10.109 1 83.31 126 LYS B O 1
ATOM 2260 N N . SER B 1 127 ? -16.234 -24.75 -12.289 1 80.25 127 SER B N 1
ATOM 2261 C CA . SER B 1 127 ? -15.891 -26.141 -12.539 1 80.25 127 SER B CA 1
ATOM 2262 C C . SER B 1 127 ? -14.391 -26.391 -12.352 1 80.25 127 SER B C 1
ATOM 2264 O O . SER B 1 127 ? -13.969 -27.516 -12.102 1 80.25 127 SER B O 1
ATOM 2266 N N . SER B 1 128 ? -13.586 -25.25 -12.469 1 77.81 128 SER B N 1
ATOM 2267 C CA . SER B 1 128 ? -12.141 -25.375 -12.352 1 77.81 128 SER B CA 1
ATOM 2268 C C . SER B 1 128 ? -11.695 -25.359 -10.898 1 77.81 128 SER B C 1
ATOM 2270 O O . SER B 1 128 ? -10.586 -25.781 -10.57 1 77.81 128 SER B O 1
ATOM 2272 N N . TYR B 1 129 ? -12.625 -24.969 -10.016 1 77.69 129 TYR B N 1
ATOM 2273 C CA . TYR B 1 129 ? -12.32 -24.906 -8.594 1 77.69 129 TYR B CA 1
ATOM 2274 C C . TYR B 1 129 ? -12.875 -26.1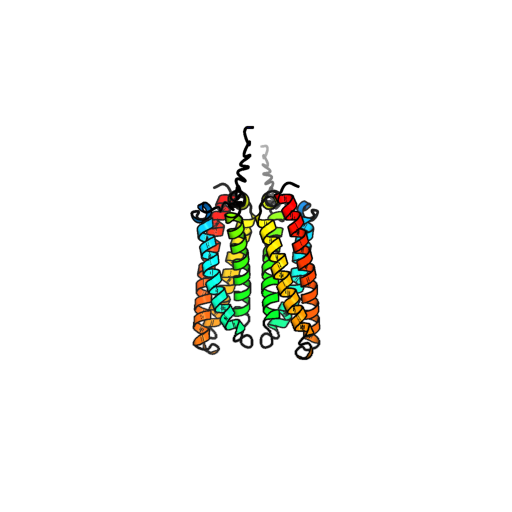25 -7.859 1 77.69 129 TYR B C 1
ATOM 2276 O O . TYR B 1 129 ? -13.961 -26.609 -8.188 1 77.69 129 TYR B O 1
ATOM 2284 N N . SER B 1 130 ? -12.078 -26.641 -7.008 1 77.5 130 SER B N 1
ATOM 2285 C CA . SER B 1 130 ? -12.641 -27.609 -6.074 1 77.5 130 SER B CA 1
ATOM 2286 C C . SER B 1 130 ? -13.562 -26.938 -5.062 1 77.5 130 SER B C 1
ATOM 2288 O O . SER B 1 130 ? -13.391 -25.75 -4.762 1 77.5 130 SER B O 1
ATOM 2290 N N . ARG B 1 131 ? -14.469 -27.719 -4.566 1 74.56 131 ARG B N 1
ATOM 2291 C CA . ARG B 1 131 ? -15.391 -27.172 -3.572 1 74.56 131 ARG B CA 1
ATOM 2292 C C . ARG B 1 131 ? -14.633 -26.484 -2.445 1 74.56 131 ARG B C 1
ATOM 2294 O O . ARG B 1 131 ? -15.078 -25.453 -1.928 1 74.56 131 ARG B O 1
ATOM 2301 N N . ARG B 1 132 ? -13.516 -26.984 -2.08 1 79.25 132 ARG B N 1
ATOM 2302 C CA . ARG B 1 132 ? -12.719 -26.516 -0.953 1 79.25 132 ARG B CA 1
ATOM 2303 C C . ARG B 1 132 ? -12.125 -25.125 -1.241 1 79.25 132 ARG B C 1
ATOM 2305 O O . ARG B 1 132 ? -11.992 -24.312 -0.336 1 79.25 132 ARG B O 1
ATOM 2312 N N . ASP B 1 133 ? -11.828 -24.812 -2.473 1 85.06 133 ASP B N 1
ATOM 2313 C CA . ASP B 1 133 ? -11.188 -23.531 -2.787 1 85.06 133 ASP B CA 1
ATOM 2314 C C . ASP B 1 133 ? -12.203 -22.531 -3.342 1 85.06 133 ASP B C 1
ATOM 2316 O O . ASP B 1 133 ? -12.008 -21.312 -3.236 1 85.06 133 ASP B O 1
ATOM 2320 N N . TYR B 1 134 ? -13.266 -23.047 -3.785 1 88.12 134 TYR B N 1
ATOM 2321 C CA . TYR B 1 134 ? -14.297 -22.172 -4.328 1 88.12 134 TYR B CA 1
ATOM 2322 C C . TYR B 1 134 ? -14.875 -21.281 -3.244 1 88.12 134 TYR B C 1
ATOM 2324 O O . TYR B 1 134 ? -14.945 -20.062 -3.408 1 88.12 134 TYR B O 1
ATOM 2332 N N . GLU B 1 135 ? -15.266 -21.812 -2.17 1 92 135 GLU B N 1
ATOM 2333 C CA . GLU B 1 135 ? -15.977 -21.094 -1.114 1 92 135 GLU B CA 1
ATOM 2334 C C . GLU B 1 135 ? -15.109 -19.984 -0.527 1 92 135 GLU B C 1
ATOM 2336 O O . GLU B 1 135 ? -15.555 -18.844 -0.408 1 92 135 GLU B O 1
ATOM 2341 N N . PRO B 1 136 ? -13.883 -20.297 -0.184 1 92.56 136 PRO B N 1
ATOM 2342 C CA . PRO B 1 136 ? -13.047 -19.234 0.373 1 92.56 136 PRO B CA 1
ATOM 2343 C C . PRO B 1 136 ? -12.828 -18.094 -0.61 1 92.56 136 PRO B C 1
ATOM 2345 O O . PRO B 1 136 ? -12.82 -16.922 -0.211 1 92.56 136 PRO B O 1
ATOM 2348 N N . TYR B 1 137 ? -12.602 -18.344 -1.887 1 94.94 137 TYR B N 1
ATOM 2349 C CA . TYR B 1 137 ? -12.406 -17.297 -2.881 1 94.94 137 TYR B CA 1
ATOM 2350 C C . TYR B 1 137 ? -13.688 -16.5 -3.086 1 94.94 137 TYR B C 1
ATOM 2352 O O . TYR B 1 137 ? -13.641 -15.273 -3.273 1 94.94 137 TYR B O 1
ATOM 2360 N N . LEU B 1 138 ? -14.805 -17.234 -3.066 1 95.44 138 LEU B N 1
ATOM 2361 C CA . LEU B 1 138 ? -16.094 -16.547 -3.164 1 95.44 138 LEU B CA 1
ATOM 2362 C C . LEU B 1 138 ? -16.297 -15.609 -1.978 1 95.44 138 LEU B C 1
ATOM 2364 O O . LEU B 1 138 ? -16.672 -14.445 -2.154 1 95.44 138 LEU B O 1
ATOM 2368 N N . VAL B 1 139 ? -16.062 -16.094 -0.798 1 97.19 139 VAL B N 1
ATOM 2369 C CA . VAL B 1 139 ? -16.234 -15.312 0.427 1 97.19 139 VAL B CA 1
ATOM 2370 C C . VAL B 1 139 ? -15.289 -14.109 0.408 1 97.19 139 VAL B C 1
ATOM 2372 O O . VAL B 1 139 ? -15.688 -12.992 0.735 1 97.19 139 VAL B O 1
ATOM 2375 N N . ALA B 1 140 ? -14.062 -14.367 0.019 1 98.06 140 ALA B N 1
ATOM 2376 C CA . ALA B 1 140 ? -13.078 -13.289 -0.045 1 98.06 140 ALA B CA 1
ATOM 2377 C C . ALA B 1 140 ? -13.523 -12.195 -1.015 1 98.06 140 ALA B C 1
ATOM 2379 O O . ALA B 1 140 ? -13.359 -11.008 -0.741 1 98.06 140 ALA B O 1
ATOM 2380 N N . SER B 1 141 ? -14.047 -12.602 -2.148 1 98.31 141 SER B N 1
ATOM 2381 C CA . SER B 1 141 ? -14.484 -11.617 -3.133 1 98.31 141 SER B CA 1
ATOM 2382 C C . SER B 1 141 ? -15.648 -10.789 -2.604 1 98.31 141 SER B C 1
ATOM 2384 O O . SER B 1 141 ? -15.727 -9.586 -2.863 1 98.31 141 SER B O 1
ATOM 2386 N N . ILE B 1 142 ? -16.547 -11.32 -1.859 1 98.5 142 ILE B N 1
ATOM 2387 C CA . ILE B 1 142 ? -17.672 -10.609 -1.26 1 98.5 142 ILE B CA 1
ATOM 2388 C C . ILE B 1 142 ? -17.156 -9.656 -0.179 1 98.5 142 ILE B C 1
ATOM 2390 O O . ILE B 1 142 ? -17.562 -8.5 -0.121 1 98.5 142 ILE B O 1
ATOM 2394 N N . ILE B 1 143 ? -16.312 -10.195 0.657 1 98.75 143 ILE B N 1
ATOM 2395 C CA . ILE B 1 143 ? -15.695 -9.352 1.673 1 98.75 143 ILE B CA 1
ATOM 2396 C C . ILE B 1 143 ? -15 -8.164 1.005 1 98.75 143 ILE B C 1
ATOM 2398 O O . ILE B 1 143 ? -15.062 -7.039 1.504 1 98.75 143 ILE B O 1
ATOM 2402 N N . GLY B 1 144 ? -14.336 -8.445 -0.134 1 98.81 144 GLY B N 1
ATOM 2403 C CA . GLY B 1 144 ? -13.68 -7.379 -0.874 1 98.81 144 GLY B CA 1
ATOM 2404 C C . GLY B 1 144 ? -14.641 -6.301 -1.339 1 98.81 144 GLY B C 1
ATOM 2405 O O . GLY B 1 144 ? -14.305 -5.113 -1.323 1 98.81 144 GLY B O 1
ATOM 2406 N N . LEU B 1 145 ? -15.781 -6.691 -1.739 1 98.75 145 LEU B N 1
ATOM 2407 C CA . LEU B 1 145 ? -16.797 -5.727 -2.145 1 98.75 145 LEU B CA 1
ATOM 2408 C C . LEU B 1 145 ? -17.219 -4.863 -0.963 1 98.75 145 LEU B C 1
ATOM 2410 O O . LEU B 1 145 ? -17.422 -3.654 -1.11 1 98.75 145 LEU B O 1
ATOM 2414 N N . VAL B 1 146 ? -17.391 -5.449 0.135 1 98.81 146 VAL B N 1
ATOM 2415 C CA . VAL B 1 146 ? -17.75 -4.723 1.35 1 98.81 146 VAL B CA 1
ATOM 2416 C C . VAL B 1 146 ? -16.641 -3.73 1.701 1 98.81 146 VAL B C 1
ATOM 2418 O O . VAL B 1 146 ? -16.906 -2.572 2.025 1 98.81 146 VAL B O 1
ATOM 2421 N N . ILE B 1 147 ? -15.383 -4.188 1.661 1 98.88 147 ILE B N 1
ATOM 2422 C CA . ILE B 1 147 ? -14.242 -3.334 1.955 1 98.88 147 ILE B CA 1
ATOM 2423 C C . ILE B 1 147 ? -14.219 -2.148 0.994 1 98.88 147 ILE B C 1
ATOM 2425 O O . ILE B 1 147 ? -13.922 -1.021 1.395 1 98.88 147 ILE B O 1
ATOM 2429 N N . SER B 1 148 ? -14.547 -2.43 -0.276 1 98.81 148 SER B N 1
ATOM 2430 C CA . SER B 1 148 ? -14.602 -1.351 -1.257 1 98.81 148 SER B CA 1
ATOM 2431 C C . SER B 1 148 ? -15.625 -0.294 -0.856 1 98.81 148 SER B C 1
ATOM 2433 O O . SER B 1 148 ? -15.383 0.905 -1.002 1 98.81 148 SER B O 1
ATOM 2435 N N . ALA B 1 149 ? -16.719 -0.727 -0.353 1 98.75 149 ALA B N 1
ATOM 2436 C CA . ALA B 1 149 ? -17.734 0.205 0.118 1 98.75 149 ALA B CA 1
ATOM 2437 C C . ALA B 1 149 ? -17.234 1.015 1.31 1 98.75 149 ALA B C 1
ATOM 2439 O O . ALA B 1 149 ? -17.531 2.205 1.429 1 98.75 149 ALA B O 1
ATOM 2440 N N . LEU B 1 150 ? -16.531 0.39 2.188 1 98.75 150 LEU B N 1
ATOM 2441 C CA . LEU B 1 150 ? -15.953 1.095 3.326 1 98.75 150 LEU B CA 1
ATOM 2442 C C . LEU B 1 150 ? -14.984 2.178 2.859 1 98.75 150 LEU B C 1
ATOM 2444 O O . LEU B 1 150 ? -14.945 3.271 3.43 1 98.75 150 LEU B O 1
ATOM 2448 N N . TYR B 1 151 ? -14.164 1.879 1.857 1 98.88 151 TYR B N 1
ATOM 2449 C CA . TYR B 1 151 ? -13.227 2.869 1.336 1 98.88 151 TYR B CA 1
ATOM 2450 C C . TYR B 1 151 ? -13.969 4.023 0.674 1 98.88 151 TYR B C 1
ATOM 2452 O O . TYR B 1 151 ? -13.516 5.172 0.725 1 98.88 151 TYR B O 1
ATOM 2460 N N . LEU B 1 152 ? -15.086 3.719 0.054 1 98.62 152 LEU B N 1
ATOM 2461 C CA . LEU B 1 152 ? -15.906 4.785 -0.511 1 98.62 152 LEU B CA 1
ATOM 2462 C C . LEU B 1 152 ? -16.406 5.723 0.582 1 98.62 152 LEU B C 1
ATOM 2464 O O . LEU B 1 152 ? -16.328 6.945 0.435 1 98.62 152 LEU B O 1
ATOM 2468 N N . LEU B 1 153 ? -16.922 5.156 1.62 1 98.44 153 LEU B N 1
ATOM 2469 C CA . LEU B 1 153 ? -17.375 5.965 2.746 1 98.44 153 LEU B CA 1
ATOM 2470 C C . LEU B 1 153 ? -16.234 6.789 3.326 1 98.44 153 LEU B C 1
ATOM 2472 O O . LEU B 1 153 ? -16.406 7.965 3.652 1 98.44 153 LEU B O 1
ATOM 2476 N N . SER B 1 154 ? -15.086 6.152 3.494 1 98.56 154 SER B N 1
ATOM 2477 C CA . SER B 1 154 ? -13.922 6.871 3.996 1 98.56 154 SER B CA 1
ATOM 2478 C C . SER B 1 154 ? -13.547 8.031 3.08 1 98.56 154 SER B C 1
ATOM 2480 O O . SER B 1 154 ? -13.078 9.07 3.549 1 98.56 154 SER B O 1
ATOM 2482 N N . THR B 1 155 ? -13.727 7.836 1.794 1 98.31 155 THR B N 1
ATOM 2483 C CA . THR B 1 155 ? -13.438 8.898 0.839 1 98.31 155 THR B CA 1
ATOM 2484 C C . THR B 1 155 ? -14.367 10.094 1.064 1 98.31 155 THR B C 1
ATOM 2486 O O . THR B 1 155 ? -13.93 11.242 1.017 1 98.31 155 THR B O 1
ATOM 2489 N N . ILE B 1 156 ? -15.586 9.836 1.32 1 97.81 156 ILE B N 1
ATOM 2490 C CA . ILE B 1 156 ? -16.578 10.883 1.546 1 97.81 156 ILE B CA 1
ATOM 2491 C C . ILE B 1 156 ? -16.219 11.672 2.807 1 97.81 156 ILE B C 1
ATOM 2493 O O . ILE B 1 156 ? -16.203 12.906 2.793 1 97.81 156 ILE B O 1
ATOM 2497 N N . PHE B 1 157 ? -15.914 10.969 3.852 1 96.5 157 PHE B N 1
ATOM 2498 C CA . PHE B 1 157 ? -15.539 11.625 5.098 1 96.5 157 PHE B CA 1
ATOM 2499 C C . PHE B 1 157 ? -14.242 12.414 4.93 1 96.5 157 PHE B C 1
ATOM 2501 O O . PHE B 1 157 ? -14.102 13.5 5.484 1 96.5 157 PHE B O 1
ATOM 2508 N N . ALA B 1 158 ? -13.344 11.852 4.211 1 97 158 ALA B N 1
ATOM 2509 C CA . ALA B 1 158 ? -12.07 12.539 3.977 1 97 158 ALA B CA 1
ATOM 2510 C C . ALA B 1 158 ? -12.273 13.812 3.164 1 97 158 ALA B C 1
ATOM 2512 O O . ALA B 1 158 ? -11.609 14.82 3.406 1 97 158 ALA B O 1
ATOM 2513 N N . MET B 1 159 ? -13.156 13.719 2.199 1 97 159 MET B N 1
ATOM 2514 C CA . MET B 1 159 ? -13.453 14.891 1.376 1 97 159 MET B CA 1
ATOM 2515 C C . MET B 1 159 ? -14.078 16 2.213 1 97 159 MET B C 1
ATOM 2517 O O . MET B 1 159 ? -13.758 17.172 2.033 1 97 159 MET B O 1
ATOM 2521 N N . ARG B 1 160 ? -14.906 15.641 3.1 1 95.75 160 ARG B N 1
ATOM 2522 C CA . ARG B 1 160 ? -15.547 16.609 3.984 1 95.75 160 ARG B CA 1
ATOM 2523 C C . ARG B 1 160 ? -14.516 17.281 4.891 1 95.75 160 ARG B C 1
ATOM 2525 O O . ARG B 1 160 ? -14.539 18.5 5.062 1 95.75 160 ARG B O 1
ATOM 2532 N N . SER B 1 161 ? -13.672 16.5 5.426 1 93.81 161 SER B N 1
ATOM 2533 C CA . SER B 1 161 ? -12.633 17.031 6.305 1 93.81 161 SER B CA 1
ATOM 2534 C C . SER B 1 161 ? -11.68 17.938 5.539 1 93.81 161 SER B C 1
ATOM 2536 O O . SER B 1 161 ? -11.242 18.969 6.055 1 93.81 161 SER B O 1
ATOM 2538 N N . TYR B 1 162 ? -11.383 17.547 4.387 1 93.62 162 TYR B N 1
ATOM 2539 C CA . TYR B 1 162 ? -10.461 18.312 3.559 1 93.62 162 TYR B CA 1
ATOM 2540 C C . TYR B 1 162 ? -11.055 19.656 3.182 1 93.62 162 TYR B C 1
ATOM 2542 O O . TYR B 1 162 ? -10.344 20.672 3.115 1 93.62 162 TYR B O 1
ATOM 2550 N N . LYS B 1 163 ? -12.344 19.672 3.018 1 93.56 163 LYS B N 1
ATOM 2551 C CA . LYS B 1 163 ? -13.031 20.906 2.613 1 93.56 163 LYS B CA 1
ATOM 2552 C C . LYS B 1 163 ? -13.453 21.719 3.828 1 93.56 163 LYS B C 1
ATOM 2554 O O . LYS B 1 163 ? -13.977 22.828 3.686 1 93.56 163 LYS B O 1
ATOM 2559 N N . GLY B 1 164 ? -13.203 21.234 4.922 1 89.19 164 GLY B N 1
ATOM 2560 C CA . GLY B 1 164 ? -13.562 21.953 6.137 1 89.19 164 GLY B CA 1
ATOM 2561 C C . GLY B 1 164 ? -15.039 21.875 6.465 1 89.19 164 GLY B C 1
ATOM 2562 O O . GLY B 1 164 ? -15.617 22.812 7 1 89.19 164 GLY B O 1
ATOM 2563 N N . LEU B 1 165 ? -15.625 20.812 6.047 1 82.75 165 LEU B N 1
ATOM 2564 C CA . LEU B 1 165 ? -17.047 20.594 6.301 1 82.75 165 LEU B CA 1
ATOM 2565 C C . LEU B 1 165 ? -17.25 19.656 7.477 1 82.75 165 LEU B C 1
ATOM 2567 O O . LEU B 1 165 ? -16.391 18.812 7.773 1 82.75 165 LEU B O 1
#

Organism: Brassicogethes aeneus (NCBI:txid1431903)

Radius of gyration: 25.2 Å; Cα contacts (8 Å, |Δi|>4): 405; chains: 2; bounding box: 60×84×106 Å

pLDDT: mean 88.3, std 16.32, range [37.84, 98.88]

InterPro domains:
  IPR008253 Marvel domain [PF01284] (26-157)
  IPR008253 Marvel domain [PS51225] (25-163)
  IPR050578 MARVEL domain-containing and chemokine-like factor proteins [PTHR22776] (16-163)

Nearest PDB structures (foldseek):
  7w40-assembly1_A  TM=4.102E-01  e=4.630E-01  Escherichia coli
  5xjm-assembly1_A  TM=3.905E-01  e=2.987E-01  Homo sapiens
  5ung-assembly1_B  TM=4.009E-01  e=6.511E-01  Escherichia coli
  8pjk-assembly1_R  TM=3.857E-01  e=1.009E+00  Homo sapiens
  8qae-assembly1_A  TM=3.691E-01  e=6.116E+00  synthetic construct